Protein AF-A0A645B2N4-F1 (afdb_monomer_lite)

Sequence (233 aa):
MLWWPLALFFGAKGAKPFSVIGFLLLSASAAVVNYSATPGELWFYYVVFAASFWPLSVFLGGPHTNKAYSVLGALYIFAFCAADNLLHVPGTLWVLFTVYPLLLWPVCVFLGEKVCKASVATVLAGAGILYYALLNVFLFPGFPWALCTAYALLWWPLGVAFAGRGQSLLFAVCGAVLSSSFFIWLNLAASPHVIWAVYPIFALVWWPLAIYYFVYKPRKRKADLENLENLEN

Foldseek 3Di:
DPLVVLCVVQDPPNQLVSLVVQLVVQLVVLQVCCCVPPVPDRVSVVSSLVSVVRNLCVVQVDPVRVLVSLLVVLVSVLVVLQVVCCVPPVVAPCSLVCNLVSVVRSVCVVCPCVCLDLVNLVVSLVVQLVSLQVVCVPRPVPARCSLVSSLVSVLSSLCSVCPPVLPQLVSLVVNLVSVLVSLVVCCVRPPVPDPPSCVVSVVSVVRSVCCVPPPVVVVVVVVVVVVVVVVVD

Organism: NCBI:txid1076179

pLDDT: mean 90.51, std 9.96, range [41.03, 97.69]

Secondary structure (DSSP, 8-state):
--HHHHHHHHTGGGHHHHHHHHHHHHHHHHHHHHHHH-TTS-THHHHHHHHHHHHHHHHH-STTTHHHHHHHHHHHHHHHHHHHHHHH-TTS-TTHHHHHHHHHHHHHHHHGGGGGSHHHHHHHHHHHHHHHHHHHHHH-TTS-THHHHHHHHHHHHHHHHHTTSS-HHHHHHHHHHHHHHHHHHHHHHH-TTS--THHHHHHHHHHHHHHIIIIIHHHHHHHHHHHHHHHH-

Radius of gyration: 24.6 Å; chains: 1; bounding box: 48×64×55 Å

Structure (mmCIF, N/CA/C/O backbone):
data_AF-A0A645B2N4-F1
#
_entry.id   AF-A0A645B2N4-F1
#
loop_
_atom_site.group_PDB
_atom_site.id
_atom_site.type_symbol
_atom_site.label_atom_id
_atom_site.label_alt_id
_atom_site.label_comp_id
_atom_site.label_asym_id
_atom_site.label_entity_id
_atom_site.label_seq_id
_atom_site.pdbx_PDB_ins_code
_atom_site.Cartn_x
_atom_site.Cartn_y
_atom_site.Cartn_z
_atom_site.occupancy
_atom_site.B_iso_or_equiv
_atom_site.auth_seq_id
_atom_site.auth_comp_id
_atom_site.auth_asym_id
_atom_site.auth_atom_id
_atom_site.pdbx_PDB_model_num
ATOM 1 N N . MET A 1 1 ? 16.281 15.067 19.141 1.00 44.59 1 MET A N 1
ATOM 2 C CA . MET A 1 1 ? 15.667 14.683 20.437 1.00 44.59 1 MET A CA 1
ATOM 3 C C . MET A 1 1 ? 14.973 15.858 21.166 1.00 44.59 1 MET A C 1
ATOM 5 O O . MET A 1 1 ? 14.894 15.856 22.382 1.00 44.59 1 MET A O 1
ATOM 9 N N . LEU A 1 2 ? 14.391 16.837 20.452 1.00 50.34 2 LEU A N 1
ATOM 10 C CA . LEU A 1 2 ? 13.700 18.019 21.024 1.00 50.34 2 LEU A CA 1
ATOM 11 C C . LEU A 1 2 ? 12.163 17.889 21.131 1.00 50.34 2 LEU A C 1
ATOM 13 O O . LEU A 1 2 ? 11.475 18.830 21.508 1.00 50.34 2 LEU A O 1
ATOM 17 N N . TRP A 1 3 ? 11.613 16.727 20.788 1.00 48.53 3 TRP A N 1
ATOM 18 C CA . TRP A 1 3 ? 10.176 16.539 20.556 1.00 48.53 3 TRP A CA 1
ATOM 19 C C . TRP A 1 3 ? 9.423 16.168 21.839 1.00 48.53 3 TRP A C 1
ATOM 21 O O . TRP A 1 3 ? 8.263 16.525 22.015 1.00 48.53 3 TRP A O 1
ATOM 31 N N . TRP A 1 4 ? 10.117 15.495 22.759 1.00 41.03 4 TRP A N 1
ATOM 32 C CA . TRP A 1 4 ? 9.597 15.048 24.050 1.00 41.03 4 TRP A CA 1
ATOM 33 C C . TRP A 1 4 ? 9.327 16.195 25.048 1.00 41.03 4 TRP A C 1
ATOM 35 O O . TRP A 1 4 ? 8.264 16.188 25.667 1.00 41.03 4 TRP A O 1
ATOM 45 N N . PRO A 1 5 ? 10.193 17.225 25.184 1.00 57.22 5 PRO A N 1
ATOM 46 C CA . PRO A 1 5 ? 9.924 18.349 26.084 1.00 57.22 5 PRO A CA 1
ATOM 47 C C . PRO A 1 5 ? 8.712 19.179 25.649 1.00 57.22 5 PRO A C 1
ATOM 49 O O . PRO A 1 5 ? 7.909 19.587 26.479 1.00 57.22 5 PRO A O 1
ATOM 52 N N . LEU A 1 6 ? 8.532 19.396 24.344 1.00 52.38 6 LEU A N 1
ATOM 53 C CA . LEU A 1 6 ? 7.424 20.202 23.824 1.00 52.38 6 LEU A CA 1
ATOM 54 C C . LEU A 1 6 ? 6.055 19.531 24.033 1.00 52.38 6 LEU A C 1
ATOM 56 O O . LEU A 1 6 ? 5.081 20.218 24.336 1.00 52.38 6 LEU A O 1
ATOM 60 N N . ALA A 1 7 ? 5.977 18.199 23.953 1.00 56.44 7 ALA A N 1
ATOM 61 C CA . ALA A 1 7 ? 4.747 17.461 24.250 1.00 56.44 7 ALA A CA 1
ATOM 62 C C . ALA A 1 7 ? 4.299 17.623 25.719 1.00 56.44 7 ALA A C 1
ATOM 64 O O . ALA A 1 7 ? 3.099 17.660 25.995 1.00 56.44 7 ALA A O 1
ATOM 65 N N . LEU A 1 8 ? 5.252 17.785 26.647 1.00 54.03 8 LEU A N 1
ATOM 66 C CA . LEU A 1 8 ? 4.983 18.031 28.069 1.00 54.03 8 LEU A CA 1
ATOM 67 C C . LEU A 1 8 ? 4.447 19.448 28.338 1.00 54.03 8 LEU A C 1
ATOM 69 O O . LEU A 1 8 ? 3.617 19.613 29.227 1.00 54.03 8 LEU A O 1
ATOM 73 N N . PHE A 1 9 ? 4.864 20.457 27.563 1.00 56.66 9 PHE A N 1
ATOM 74 C CA . PHE A 1 9 ? 4.415 21.847 27.751 1.00 56.66 9 PHE A CA 1
ATOM 75 C C . PHE A 1 9 ? 3.010 22.130 27.206 1.00 56.66 9 PHE A C 1
ATOM 77 O O . PHE A 1 9 ? 2.296 22.962 27.760 1.00 56.66 9 PHE A O 1
ATOM 84 N N . PHE A 1 10 ? 2.597 21.466 26.123 1.00 57.59 10 PHE A N 1
ATOM 85 C CA . PHE A 1 10 ? 1.348 21.813 25.433 1.00 57.59 10 PHE A CA 1
ATOM 86 C C . PHE A 1 10 ? 0.115 21.020 25.903 1.00 57.59 10 PHE A C 1
ATOM 88 O O . PHE A 1 10 ? -1.013 21.487 25.713 1.00 57.59 10 PHE A O 1
ATOM 95 N N . GLY A 1 11 ? 0.292 19.856 26.541 1.00 56.31 11 GLY A N 1
ATOM 96 C CA . GLY A 1 11 ? -0.817 18.985 26.953 1.00 56.31 11 GLY A CA 1
ATOM 97 C C . GLY A 1 11 ? -1.795 18.653 25.807 1.00 56.31 11 GLY A C 1
ATOM 98 O O . GLY A 1 11 ? -1.547 18.939 24.636 1.00 56.31 11 GLY A O 1
ATOM 99 N N . ALA A 1 12 ? -2.962 18.080 26.120 1.00 59.12 12 ALA A N 1
ATOM 100 C CA . ALA A 1 12 ? -3.966 17.737 25.099 1.00 59.12 12 ALA A CA 1
ATOM 101 C C . ALA A 1 12 ? -4.587 18.967 24.392 1.00 59.12 12 ALA A C 1
ATOM 103 O O . ALA A 1 12 ? -5.084 18.858 23.273 1.00 59.12 12 ALA A O 1
ATOM 104 N N . LYS A 1 13 ? -4.559 20.150 25.027 1.00 65.12 13 LYS A N 1
ATOM 105 C CA . LYS A 1 13 ? -5.188 21.383 24.510 1.00 65.12 13 LYS A CA 1
ATOM 106 C C . LYS A 1 13 ? -4.291 22.175 23.548 1.00 65.12 13 LYS A C 1
ATOM 108 O O . LYS A 1 13 ? -4.807 22.941 22.740 1.00 65.12 13 LYS A O 1
ATOM 113 N N . GLY A 1 14 ? -2.973 21.974 23.589 1.00 78.81 14 GLY A N 1
ATOM 114 C CA . GLY A 1 14 ? -1.995 22.669 22.746 1.00 78.81 14 GLY A CA 1
ATOM 115 C C . GLY A 1 14 ? -1.559 21.909 21.489 1.00 78.81 14 GLY A C 1
ATOM 116 O O . GLY A 1 14 ? -0.589 22.305 20.849 1.00 78.81 14 GLY A O 1
ATOM 117 N N . ALA A 1 15 ? -2.259 20.839 21.099 1.00 81.00 15 ALA A N 1
ATOM 118 C CA . ALA A 1 15 ? -1.866 19.996 19.965 1.00 81.00 15 ALA A CA 1
ATOM 119 C C . ALA A 1 15 ? -1.748 20.766 18.632 1.00 81.00 15 ALA A C 1
ATOM 121 O O . ALA A 1 15 ? -0.817 20.535 17.862 1.00 81.00 15 ALA A O 1
ATOM 122 N N . LYS A 1 16 ? -2.653 21.722 18.372 1.00 87.69 16 LYS A N 1
ATOM 123 C CA . LYS A 1 16 ? -2.646 22.549 17.151 1.00 87.69 16 LYS A CA 1
ATOM 124 C C . LYS A 1 16 ? -1.384 23.418 17.035 1.00 87.69 16 LYS A C 1
ATOM 126 O O . LYS A 1 16 ? -0.638 23.207 16.078 1.00 87.69 16 LYS A O 1
ATOM 131 N N . PRO A 1 17 ? -1.087 24.342 17.976 1.00 89.44 17 PRO A N 1
ATOM 132 C CA . PRO A 1 17 ? 0.133 25.145 17.895 1.00 89.44 17 PRO A CA 1
ATOM 133 C C . PRO A 1 17 ? 1.396 24.280 17.943 1.00 89.44 17 PRO A C 1
ATOM 135 O O . PRO A 1 17 ? 2.339 24.558 17.207 1.00 89.44 17 PRO A O 1
ATOM 138 N N . PHE A 1 18 ? 1.394 23.188 18.715 1.00 89.62 18 PHE A N 1
ATOM 139 C CA . PHE A 1 18 ? 2.513 22.250 18.744 1.00 89.62 18 PHE A CA 1
ATOM 140 C C . PHE A 1 18 ? 2.795 21.629 17.369 1.00 89.62 18 PHE A C 1
ATOM 142 O O . PHE A 1 18 ? 3.945 21.617 16.938 1.00 89.62 18 PHE A O 1
ATOM 149 N N . SER A 1 19 ? 1.762 21.179 16.650 1.00 91.88 19 SER A N 1
ATOM 150 C CA . SER A 1 19 ? 1.936 20.582 15.318 1.00 91.88 19 SER A CA 1
ATOM 151 C C . SER A 1 19 ? 2.499 21.570 14.292 1.00 91.88 19 SER A C 1
ATOM 153 O O . SER A 1 19 ? 3.349 21.199 13.486 1.00 91.88 19 SER A O 1
ATOM 155 N N . VAL A 1 20 ? 2.089 22.843 14.357 1.00 93.56 20 VAL A N 1
ATOM 156 C CA . VAL A 1 20 ? 2.596 23.903 13.473 1.00 93.56 20 VAL A CA 1
ATOM 157 C C . VAL A 1 20 ? 4.051 24.232 13.801 1.00 93.56 20 VAL A C 1
ATOM 159 O O . VAL A 1 20 ? 4.883 24.258 12.900 1.00 93.56 20 VAL A O 1
ATOM 162 N N . ILE A 1 21 ? 4.385 24.430 15.080 1.00 93.12 21 ILE A N 1
ATOM 163 C CA . ILE A 1 21 ? 5.764 24.708 15.509 1.00 93.12 21 ILE A CA 1
ATOM 164 C C . ILE A 1 21 ? 6.678 23.533 15.148 1.00 93.12 21 ILE A C 1
ATOM 166 O O . ILE A 1 21 ? 7.754 23.741 14.594 1.00 93.12 21 ILE A O 1
ATOM 170 N N . GLY A 1 22 ? 6.239 22.299 15.406 1.00 91.25 22 GLY A N 1
ATOM 171 C CA . GLY A 1 22 ? 6.979 21.089 15.058 1.00 91.25 22 GLY A CA 1
ATOM 172 C C . GLY A 1 22 ? 7.234 20.974 13.555 1.00 91.25 22 GLY A C 1
ATOM 173 O O . GLY A 1 22 ? 8.369 20.736 13.149 1.00 91.25 22 GLY A O 1
ATOM 174 N N . PHE A 1 23 ? 6.213 21.221 12.731 1.00 94.81 23 PHE A N 1
ATOM 175 C CA . PHE A 1 23 ? 6.343 21.282 11.274 1.00 94.81 23 PHE A CA 1
ATOM 176 C C . PHE A 1 23 ? 7.355 22.343 10.813 1.00 94.81 23 PHE A C 1
ATOM 178 O O . PHE A 1 23 ? 8.217 22.045 9.985 1.00 94.81 23 PHE A O 1
ATOM 185 N N . LEU A 1 24 ? 7.287 23.563 11.356 1.00 95.50 24 LEU A N 1
ATOM 186 C CA . LEU A 1 24 ? 8.202 24.649 10.989 1.00 95.50 24 LEU A CA 1
ATOM 187 C C . LEU A 1 24 ? 9.647 24.333 11.388 1.00 95.50 24 LEU A C 1
ATOM 189 O O . LEU A 1 24 ? 10.556 24.503 10.578 1.00 95.50 24 LEU A O 1
ATOM 193 N N . LEU A 1 25 ? 9.859 23.823 12.605 1.00 94.62 25 LEU A N 1
ATOM 194 C CA . LEU A 1 25 ? 11.182 23.430 13.092 1.00 94.62 25 LEU A CA 1
ATOM 195 C C . LEU A 1 25 ? 11.784 22.304 12.247 1.00 94.62 25 LEU A C 1
ATOM 197 O O . LEU A 1 25 ? 12.957 22.373 11.881 1.00 94.62 25 LEU A O 1
ATOM 201 N N . LEU A 1 26 ? 10.988 21.286 11.910 1.00 94.12 26 LEU A N 1
ATOM 202 C CA . LEU A 1 26 ? 11.394 20.201 11.014 1.00 94.12 26 LEU A CA 1
ATOM 203 C C . LEU A 1 26 ? 11.802 20.711 9.640 1.00 94.12 26 LEU A C 1
ATOM 205 O O . LEU A 1 26 ? 12.864 20.348 9.141 1.00 94.12 26 LEU A O 1
ATOM 209 N N . SER A 1 27 ? 10.963 21.562 9.055 1.00 95.31 27 SER A N 1
ATOM 210 C CA . SER A 1 27 ? 11.174 22.120 7.722 1.00 95.31 27 SER A CA 1
ATOM 211 C C . SER A 1 27 ? 12.449 22.961 7.676 1.00 95.31 27 SER A C 1
ATOM 213 O O . SER A 1 27 ? 13.284 22.765 6.796 1.00 95.31 27 SER A O 1
ATOM 215 N N . ALA A 1 28 ? 12.649 23.836 8.668 1.00 95.50 28 ALA A N 1
ATOM 216 C CA . ALA A 1 28 ? 13.854 24.650 8.790 1.00 95.50 28 ALA A CA 1
ATOM 217 C C . ALA A 1 28 ? 15.109 23.790 9.004 1.00 95.50 28 ALA A C 1
ATOM 219 O O . ALA A 1 28 ? 16.120 23.995 8.337 1.00 95.50 28 ALA A O 1
ATOM 220 N N . SER A 1 29 ? 15.037 22.789 9.887 1.00 94.75 29 SER A N 1
ATOM 221 C CA . SER A 1 29 ? 16.163 21.880 10.138 1.00 94.75 29 SER A CA 1
ATOM 222 C C . SER A 1 29 ? 16.543 21.108 8.875 1.00 94.75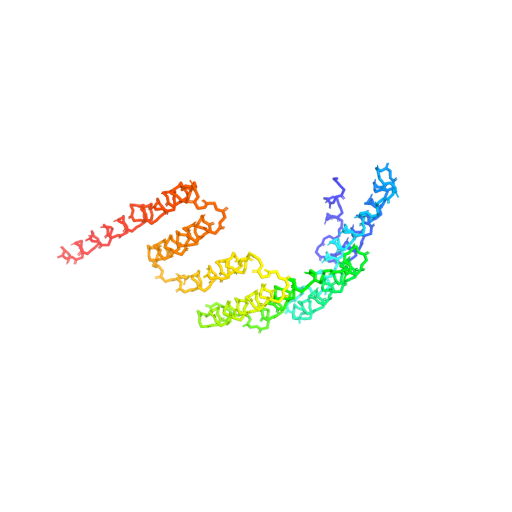 29 SER A C 1
ATOM 224 O O . SER A 1 29 ? 17.720 21.024 8.538 1.00 94.75 29 SER A O 1
ATOM 226 N N . ALA A 1 30 ? 15.555 20.580 8.147 1.00 95.19 30 ALA A N 1
ATOM 227 C CA . ALA A 1 30 ? 15.779 19.862 6.897 1.00 95.19 30 ALA A CA 1
ATOM 228 C C . ALA A 1 30 ? 16.407 20.763 5.825 1.00 95.19 30 ALA A C 1
ATOM 230 O O . ALA A 1 30 ? 17.335 20.330 5.148 1.00 95.19 30 ALA A O 1
ATOM 231 N N . ALA A 1 31 ? 15.958 22.017 5.711 1.00 95.25 31 ALA A N 1
ATOM 232 C CA . ALA A 1 31 ? 16.537 22.988 4.786 1.00 95.25 31 ALA A CA 1
ATOM 233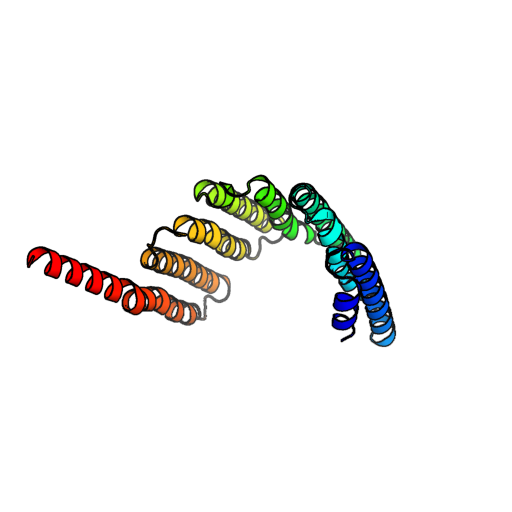 C C . ALA A 1 31 ? 18.009 23.296 5.115 1.00 95.25 31 ALA A C 1
ATOM 235 O O . ALA A 1 31 ? 18.848 23.299 4.217 1.00 95.25 31 ALA A O 1
ATOM 236 N N . VAL A 1 32 ? 18.347 23.481 6.399 1.00 96.75 32 VAL A N 1
ATOM 237 C CA . VAL A 1 32 ? 19.739 23.687 6.838 1.00 96.75 32 VAL A CA 1
ATOM 238 C C . VAL A 1 32 ? 20.604 22.474 6.496 1.00 96.75 32 VAL A C 1
ATOM 240 O O . VAL A 1 32 ? 21.664 22.635 5.897 1.00 96.75 32 VAL A O 1
ATOM 243 N N . VAL A 1 33 ? 20.146 21.257 6.817 1.00 96.06 33 VAL A N 1
ATOM 244 C CA . VAL A 1 33 ? 20.898 20.028 6.508 1.00 96.06 33 VAL A CA 1
ATOM 245 C C . VAL A 1 33 ? 21.079 19.853 5.004 1.00 96.06 33 VAL A C 1
ATOM 247 O O . VAL A 1 33 ? 22.176 19.522 4.564 1.00 96.06 33 VAL A O 1
ATOM 250 N N . ASN A 1 34 ? 20.036 20.093 4.210 1.00 96.19 34 ASN A N 1
ATOM 251 C CA . ASN A 1 34 ? 20.107 19.993 2.759 1.00 96.19 34 ASN A CA 1
ATOM 252 C C . ASN A 1 34 ? 21.133 20.970 2.172 1.00 96.19 34 ASN A C 1
ATOM 254 O O . ASN A 1 34 ? 21.999 20.546 1.409 1.00 96.19 34 ASN A O 1
ATOM 258 N N . TYR A 1 35 ? 21.102 22.232 2.608 1.00 95.12 35 TYR A N 1
ATOM 259 C CA . TYR A 1 35 ? 22.071 23.239 2.187 1.00 95.12 35 TYR A CA 1
ATOM 260 C C . TYR A 1 35 ? 23.511 22.876 2.585 1.00 95.12 35 TYR A C 1
ATOM 262 O O . TYR A 1 35 ? 24.436 23.084 1.804 1.00 95.12 35 TYR A O 1
ATOM 270 N N . SER A 1 36 ? 23.717 22.309 3.779 1.00 95.69 36 SER A N 1
ATOM 271 C CA . SER A 1 36 ? 25.051 21.904 4.244 1.00 95.69 36 SER A CA 1
ATOM 272 C C . SER A 1 36 ? 25.582 20.637 3.572 1.00 95.69 36 SER A C 1
ATOM 274 O O . SER A 1 36 ? 26.783 20.536 3.342 1.00 95.69 36 SER A O 1
ATOM 276 N N . ALA A 1 37 ? 24.722 19.657 3.295 1.00 94.88 37 ALA A N 1
ATOM 277 C CA . ALA A 1 37 ? 25.143 18.358 2.779 1.00 94.88 37 ALA A CA 1
ATOM 278 C C . ALA A 1 37 ? 25.252 18.345 1.249 1.00 94.88 37 ALA A C 1
ATOM 280 O O . ALA A 1 37 ? 26.239 17.859 0.702 1.00 94.88 37 ALA A O 1
ATOM 281 N N . THR A 1 38 ? 24.234 18.855 0.554 1.00 94.12 38 THR A N 1
ATOM 282 C CA . THR A 1 38 ? 24.096 18.740 -0.905 1.00 94.12 38 THR A CA 1
ATOM 283 C C . THR A 1 38 ? 23.361 19.964 -1.467 1.00 94.12 38 THR A C 1
ATOM 285 O O . THR A 1 38 ? 22.194 19.853 -1.847 1.00 94.12 38 THR A O 1
ATOM 288 N N . PRO A 1 39 ? 24.017 21.136 -1.551 1.00 88.62 39 PRO A N 1
ATOM 289 C CA . PRO A 1 39 ? 23.366 22.380 -1.973 1.00 88.62 39 PRO A CA 1
ATOM 290 C C . PRO A 1 39 ? 22.869 22.367 -3.428 1.00 88.62 39 PRO A C 1
ATOM 292 O O . PRO A 1 39 ? 22.036 23.191 -3.790 1.00 88.62 39 PRO A O 1
ATOM 295 N N . GLY A 1 40 ? 23.369 21.448 -4.262 1.00 88.19 40 GLY A N 1
ATOM 296 C CA . GLY A 1 40 ? 22.958 21.313 -5.663 1.00 88.19 40 GLY A CA 1
ATOM 297 C C . GLY A 1 40 ? 21.626 20.587 -5.881 1.00 88.19 40 GLY A C 1
ATOM 298 O O . GLY A 1 40 ? 21.073 20.682 -6.968 1.00 88.19 40 GLY A O 1
ATOM 299 N N . GLU A 1 41 ? 21.102 19.891 -4.869 1.00 89.06 41 GLU A N 1
ATOM 300 C CA . GLU A 1 41 ? 19.898 19.058 -4.979 1.00 89.06 41 GLU A CA 1
ATOM 301 C C . GLU A 1 41 ? 18.933 19.407 -3.849 1.00 89.06 41 GLU A C 1
ATOM 303 O O . GLU A 1 41 ? 19.223 19.151 -2.681 1.00 89.06 41 GLU A O 1
ATOM 308 N N . LEU A 1 42 ? 17.769 19.976 -4.164 1.00 91.06 42 LEU A N 1
ATOM 309 C CA . LEU A 1 42 ? 16.852 20.542 -3.165 1.00 91.06 42 LEU A CA 1
ATOM 310 C C . LEU A 1 42 ? 15.980 19.496 -2.445 1.00 91.06 42 LEU A C 1
ATOM 312 O O . LEU A 1 42 ? 14.803 19.736 -2.225 1.00 91.06 42 LEU A O 1
ATOM 316 N N . TRP A 1 43 ? 16.498 18.344 -2.018 1.00 92.19 43 TRP A N 1
ATOM 317 C CA . TRP A 1 43 ? 15.671 17.251 -1.466 1.00 92.19 43 TRP A CA 1
ATOM 318 C C . TRP A 1 43 ? 14.857 17.596 -0.198 1.00 92.19 43 TRP A C 1
ATOM 320 O O . TRP A 1 43 ? 13.980 16.824 0.200 1.00 92.19 43 TRP A O 1
ATOM 330 N N . PHE A 1 44 ? 15.086 18.741 0.457 1.00 94.12 44 PHE A N 1
ATOM 331 C CA . PHE A 1 44 ? 14.344 19.115 1.667 1.00 94.12 44 PHE A CA 1
ATOM 332 C C . PHE A 1 44 ? 12.826 19.253 1.437 1.00 94.12 44 PHE A C 1
ATOM 334 O O . PHE A 1 44 ? 12.063 19.027 2.379 1.00 94.12 44 PHE A O 1
ATOM 341 N N . TYR A 1 45 ? 12.359 19.567 0.217 1.00 93.38 45 TYR A N 1
ATOM 342 C CA . TYR A 1 45 ? 10.920 19.710 -0.054 1.00 93.38 45 TYR A CA 1
ATOM 343 C C . TYR A 1 45 ? 10.142 18.404 0.158 1.00 93.38 45 TYR A C 1
ATOM 345 O O . TYR A 1 45 ? 8.985 18.462 0.570 1.00 93.38 45 TYR A O 1
ATOM 353 N N . TYR A 1 46 ? 10.765 17.231 -0.015 1.00 93.69 46 TYR A N 1
ATOM 354 C CA . TYR A 1 46 ? 10.148 15.944 0.331 1.00 93.69 46 TYR A CA 1
ATOM 355 C C . TYR A 1 46 ? 9.870 15.836 1.834 1.00 93.69 46 TYR A C 1
ATOM 357 O O . TYR A 1 46 ? 8.818 15.347 2.251 1.00 93.69 46 TYR A O 1
ATOM 365 N N . VAL A 1 47 ? 10.796 16.335 2.659 1.00 94.62 47 VAL A N 1
ATOM 366 C CA . VAL A 1 47 ? 10.649 16.350 4.119 1.00 94.62 47 VAL A CA 1
ATOM 367 C C . VAL A 1 47 ? 9.574 17.345 4.537 1.00 94.62 47 VAL A C 1
ATOM 369 O O . VAL A 1 47 ? 8.751 17.018 5.386 1.00 94.62 47 VAL A O 1
ATOM 372 N N . VAL A 1 48 ? 9.532 18.528 3.917 1.00 95.56 48 VAL A N 1
ATOM 373 C CA . VAL A 1 48 ? 8.475 19.525 4.157 1.00 95.56 48 VAL A CA 1
ATOM 374 C C . VAL A 1 48 ? 7.108 18.957 3.775 1.00 95.56 48 VAL A C 1
ATOM 376 O O . VAL A 1 48 ? 6.167 19.033 4.565 1.00 95.56 48 VAL A O 1
ATOM 379 N N . PHE A 1 49 ? 6.998 18.324 2.606 1.00 95.00 49 PHE A N 1
ATOM 380 C CA . PHE A 1 49 ? 5.777 17.658 2.163 1.00 95.00 49 PHE A CA 1
ATOM 381 C C . PHE A 1 49 ? 5.312 16.608 3.181 1.00 95.00 49 PHE A C 1
ATOM 383 O O . PHE A 1 49 ? 4.183 16.690 3.667 1.00 95.00 49 PHE A O 1
ATOM 390 N N . ALA A 1 50 ? 6.184 15.686 3.594 1.00 92.88 50 ALA A N 1
ATOM 391 C CA . ALA A 1 50 ? 5.842 14.671 4.589 1.00 92.88 50 ALA A CA 1
ATOM 392 C C . ALA A 1 50 ? 5.473 15.287 5.952 1.00 92.88 50 ALA A C 1
ATOM 394 O O . ALA A 1 50 ? 4.464 14.920 6.554 1.00 92.88 50 ALA A O 1
ATOM 395 N N . ALA A 1 51 ? 6.244 16.270 6.425 1.00 93.38 51 ALA A N 1
ATOM 396 C CA . ALA A 1 51 ? 6.004 16.935 7.701 1.00 93.38 51 ALA A CA 1
ATOM 397 C C . ALA A 1 51 ? 4.680 17.715 7.712 1.00 93.38 51 ALA A C 1
ATOM 399 O O . ALA A 1 51 ? 4.052 17.823 8.765 1.00 93.38 51 ALA A O 1
ATOM 400 N N . SER A 1 52 ? 4.218 18.216 6.561 1.00 94.00 52 SER A N 1
ATOM 401 C CA . SER A 1 52 ? 2.956 18.959 6.447 1.00 94.00 52 SER A CA 1
ATOM 402 C C . SER A 1 52 ? 1.708 18.109 6.740 1.00 94.00 52 SER A C 1
ATOM 404 O O . SER A 1 52 ? 0.685 18.650 7.166 1.00 94.00 52 SER A O 1
ATOM 406 N N . PHE A 1 53 ? 1.793 16.774 6.634 1.00 90.50 53 PHE A N 1
ATOM 407 C CA . PHE A 1 53 ? 0.704 15.874 7.042 1.00 90.50 53 PHE A CA 1
ATOM 408 C C . PHE A 1 53 ? 0.425 15.923 8.539 1.00 90.50 53 PHE A C 1
ATOM 410 O O . PHE A 1 53 ? -0.697 15.654 8.972 1.00 90.50 53 PHE A O 1
ATOM 417 N N . TRP A 1 54 ? 1.420 16.288 9.346 1.00 89.38 54 TRP A N 1
ATOM 418 C CA . TRP A 1 54 ? 1.243 16.363 10.784 1.00 89.38 54 TRP A CA 1
ATOM 419 C C . TRP A 1 54 ? 0.247 17.459 11.193 1.00 89.38 54 TRP A C 1
ATOM 421 O O . TRP A 1 54 ? -0.787 17.101 11.760 1.00 89.38 54 TRP A O 1
ATOM 431 N N . PRO A 1 55 ? 0.442 18.755 10.875 1.00 91.62 55 PRO A N 1
ATOM 432 C CA . PRO A 1 55 ? -0.580 19.756 11.155 1.00 91.62 55 PRO A CA 1
ATOM 433 C C . PRO A 1 55 ? -1.891 19.427 10.432 1.00 91.62 55 PRO A C 1
ATOM 435 O O . PRO A 1 55 ? -2.948 19.495 11.058 1.00 91.62 55 PRO A O 1
ATOM 438 N N . LEU A 1 56 ? -1.850 18.979 9.170 1.00 88.81 56 LEU A N 1
ATOM 439 C CA . LEU A 1 56 ? -3.058 18.621 8.416 1.00 88.81 56 LEU A CA 1
ATOM 440 C C . LEU A 1 56 ? -3.924 17.586 9.161 1.00 88.81 56 LEU A C 1
ATOM 442 O O . LEU A 1 56 ? -5.133 17.780 9.302 1.00 88.81 56 LEU A O 1
ATOM 446 N N . SER A 1 57 ? -3.310 16.530 9.701 1.00 87.50 57 SER A N 1
ATOM 447 C CA . SER A 1 57 ? -4.003 15.508 10.494 1.00 87.50 57 SER A CA 1
ATOM 448 C C . SER A 1 57 ? -4.513 16.035 11.838 1.00 87.50 57 SER A C 1
ATOM 450 O O . SER A 1 57 ? -5.606 15.667 12.256 1.00 87.50 57 SER A O 1
ATOM 452 N N . VAL A 1 58 ? -3.798 16.947 12.501 1.00 88.12 58 VAL A N 1
ATOM 453 C CA . VAL A 1 58 ? -4.252 17.545 13.769 1.00 88.12 58 VAL A CA 1
ATOM 454 C C . VAL A 1 58 ? -5.445 18.486 13.563 1.00 88.12 58 VAL A C 1
ATOM 456 O O . VAL A 1 58 ? -6.339 18.548 14.409 1.00 88.12 58 VAL A O 1
ATOM 459 N N . PHE A 1 59 ? -5.498 19.211 12.442 1.00 87.06 59 PHE A N 1
ATOM 460 C CA . PHE A 1 59 ? -6.617 20.102 12.128 1.00 87.06 59 PHE A CA 1
ATOM 461 C C . PHE A 1 59 ? -7.840 19.357 11.573 1.00 87.06 59 PHE A C 1
ATOM 463 O O . PHE A 1 59 ? -8.969 19.717 11.914 1.00 87.06 59 PHE A O 1
ATOM 470 N N . LEU A 1 60 ? -7.637 18.337 10.732 1.00 84.94 60 LEU A N 1
ATOM 471 C CA . LEU A 1 60 ? -8.708 17.704 9.951 1.00 84.94 60 LEU A CA 1
ATOM 472 C C . LEU A 1 60 ? -8.944 16.218 10.266 1.00 84.94 60 LEU A C 1
ATOM 474 O O . LEU A 1 60 ? -9.938 15.659 9.818 1.00 84.94 60 LEU A O 1
ATOM 478 N N . GLY A 1 61 ? -8.099 15.568 11.061 1.00 76.06 61 GLY A N 1
ATOM 479 C CA . GLY A 1 61 ? -8.228 14.149 11.426 1.00 76.06 61 GLY A CA 1
ATOM 480 C C . GLY A 1 61 ? -9.286 13.853 12.496 1.00 76.06 61 GLY A C 1
ATOM 481 O O . GLY A 1 61 ? -9.272 12.780 13.093 1.00 76.06 61 GLY A O 1
ATOM 482 N N . GLY A 1 62 ? -10.191 14.795 12.775 1.00 78.75 62 GLY A N 1
ATOM 483 C CA . GLY A 1 62 ? -11.265 14.614 13.749 1.00 78.75 62 GLY A CA 1
ATOM 484 C C . GLY A 1 62 ? -12.399 13.717 13.224 1.00 78.75 62 GLY A C 1
ATOM 485 O O . GLY A 1 62 ? -12.543 13.549 12.011 1.00 78.75 62 GLY A O 1
ATOM 486 N N . PRO A 1 63 ? -13.278 13.191 14.102 1.00 75.06 63 PRO A N 1
ATOM 487 C CA . PRO A 1 63 ? -14.354 12.264 13.719 1.00 75.06 63 PRO A CA 1
ATOM 488 C C . PRO A 1 63 ? -15.290 12.816 12.633 1.00 75.06 63 PRO A C 1
ATOM 490 O O . PRO A 1 63 ? -15.746 12.082 11.760 1.00 75.06 63 PRO A O 1
ATOM 493 N N . HIS A 1 64 ? -15.547 14.126 12.665 1.00 79.38 64 HIS A N 1
ATOM 494 C CA . HIS A 1 64 ? -16.434 14.810 11.721 1.00 79.38 64 HIS A CA 1
ATOM 495 C C . HIS A 1 64 ? -15.713 15.334 10.471 1.00 79.38 64 HIS A C 1
ATOM 497 O O . HIS A 1 64 ? -16.356 15.582 9.453 1.00 79.38 64 HIS A O 1
ATOM 503 N N . THR A 1 65 ? -14.389 15.490 10.525 1.00 88.00 65 THR A N 1
ATOM 504 C CA . THR A 1 65 ? -13.571 16.085 9.456 1.00 88.00 65 THR A CA 1
ATOM 505 C C . THR A 1 65 ? -12.751 15.059 8.671 1.00 88.00 65 THR A C 1
ATOM 507 O O . THR A 1 65 ? -12.247 15.389 7.601 1.00 88.00 65 THR A O 1
ATOM 510 N N . ASN A 1 66 ? -12.713 13.793 9.107 1.00 86.75 66 ASN A N 1
ATOM 511 C CA . ASN A 1 66 ? -11.940 12.717 8.475 1.00 86.75 66 ASN A CA 1
ATOM 512 C C . ASN A 1 66 ? -12.264 12.520 6.976 1.00 86.75 66 ASN A C 1
ATOM 514 O O . ASN A 1 66 ? -11.374 12.311 6.156 1.00 86.75 66 ASN A O 1
ATOM 518 N N . LYS A 1 67 ? -13.534 12.677 6.573 1.00 92.19 67 LYS A N 1
ATOM 519 C CA . LYS A 1 67 ? -13.919 12.624 5.149 1.00 92.19 67 LYS A CA 1
ATOM 520 C C . LYS A 1 67 ? -13.226 13.724 4.340 1.00 92.19 67 LYS A C 1
ATOM 522 O O . LYS A 1 67 ? -12.601 13.432 3.325 1.00 92.19 67 LYS A O 1
ATOM 527 N N . ALA A 1 68 ? -13.281 14.967 4.819 1.00 90.50 68 ALA A N 1
ATOM 528 C CA . ALA A 1 68 ? -12.603 16.092 4.181 1.00 90.50 68 ALA A CA 1
ATOM 529 C C . ALA A 1 68 ? -11.077 15.917 4.200 1.00 90.50 68 ALA A C 1
ATOM 531 O O . ALA A 1 68 ? -10.432 16.171 3.188 1.00 90.50 68 ALA A O 1
ATOM 532 N N . TYR A 1 69 ? -10.511 15.409 5.301 1.00 92.31 69 TYR A N 1
ATOM 533 C CA . TYR A 1 69 ? -9.088 15.079 5.401 1.00 92.31 69 TYR A CA 1
ATOM 534 C C . TYR A 1 69 ? -8.647 14.077 4.333 1.00 92.31 69 TYR A C 1
ATOM 536 O O . TYR A 1 69 ? -7.640 14.307 3.674 1.00 92.31 69 TYR A O 1
ATOM 544 N N . SER A 1 70 ? -9.415 13.007 4.113 1.00 93.81 70 SER A N 1
ATOM 545 C CA . SER A 1 70 ? -9.076 11.998 3.104 1.00 93.81 70 SER A CA 1
ATOM 546 C C . SER A 1 70 ? -9.088 12.555 1.678 1.00 93.81 70 SER A C 1
ATOM 548 O O . SER A 1 70 ? -8.187 12.265 0.897 1.00 93.81 70 SER A O 1
ATOM 550 N N . VAL A 1 71 ? -10.062 13.412 1.346 1.00 95.12 71 VAL A N 1
ATOM 551 C CA . VAL A 1 71 ? -10.166 14.029 0.015 1.00 95.12 71 VAL A CA 1
ATOM 552 C C . VAL A 1 71 ? -9.064 15.064 -0.192 1.00 95.12 71 VAL A C 1
ATOM 554 O O . VAL A 1 71 ? -8.355 15.011 -1.193 1.00 95.12 71 VAL A O 1
ATOM 557 N N . LEU A 1 72 ? -8.884 15.986 0.758 1.00 94.31 72 LEU A N 1
ATOM 558 C CA . LEU A 1 72 ? -7.855 17.024 0.672 1.00 94.31 72 LEU A CA 1
ATOM 559 C C . LEU A 1 72 ? -6.450 16.423 0.702 1.00 94.31 72 LEU A C 1
ATOM 561 O O . LEU A 1 72 ? -5.593 16.848 -0.064 1.00 94.31 72 LEU A O 1
ATOM 565 N N . GLY A 1 73 ? -6.229 15.406 1.534 1.00 93.69 73 GLY A N 1
ATOM 566 C CA . GLY A 1 73 ? -4.982 14.656 1.578 1.00 93.69 73 GLY A CA 1
ATOM 567 C C . GLY A 1 73 ? -4.698 13.963 0.249 1.00 93.69 73 GLY A C 1
ATOM 568 O O . GLY A 1 73 ? -3.611 14.130 -0.289 1.00 93.69 73 GLY A O 1
ATOM 569 N N . ALA A 1 74 ? -5.673 13.251 -0.329 1.00 96.25 74 ALA A N 1
ATOM 570 C CA . ALA A 1 74 ? -5.503 12.603 -1.630 1.00 96.25 74 ALA A CA 1
ATOM 571 C C . ALA A 1 74 ? -5.186 13.611 -2.749 1.00 96.25 74 ALA A C 1
ATOM 573 O O . ALA A 1 74 ? -4.266 13.380 -3.532 1.00 96.25 74 ALA A O 1
ATOM 574 N N . LEU A 1 75 ? -5.891 14.749 -2.792 1.00 96.19 75 LEU A N 1
ATOM 575 C CA . LEU A 1 75 ? -5.629 15.825 -3.755 1.00 96.19 75 LEU A CA 1
ATOM 576 C C . LEU A 1 75 ? -4.245 16.450 -3.558 1.00 96.19 75 LEU A C 1
ATOM 578 O O . LEU A 1 75 ? -3.560 16.728 -4.537 1.00 96.19 75 LEU A O 1
ATOM 582 N N . TYR A 1 76 ? -3.819 16.642 -2.310 1.00 95.50 76 TYR A N 1
ATOM 583 C CA . TYR A 1 76 ? -2.509 17.195 -1.987 1.00 95.50 76 TYR A CA 1
ATOM 584 C C . TYR A 1 76 ? -1.367 16.249 -2.385 1.00 95.50 76 TYR A C 1
ATOM 586 O O . TYR A 1 76 ? -0.410 16.696 -3.014 1.00 95.50 76 TYR A O 1
ATOM 594 N N . ILE A 1 77 ? -1.486 14.941 -2.107 1.00 96.38 77 ILE A N 1
ATOM 595 C CA . ILE A 1 77 ? -0.499 13.947 -2.569 1.00 96.38 77 ILE A CA 1
ATOM 596 C C . ILE A 1 77 ? -0.483 13.893 -4.094 1.00 96.38 77 ILE A C 1
ATOM 598 O O . ILE A 1 77 ? 0.589 13.905 -4.689 1.00 96.38 77 ILE A O 1
ATOM 602 N N . PHE A 1 78 ? -1.656 13.872 -4.734 1.00 96.81 78 PHE A N 1
ATOM 603 C CA . PHE A 1 78 ? -1.742 13.855 -6.190 1.00 96.81 78 PHE A CA 1
ATOM 604 C C . PHE A 1 78 ? -1.067 15.083 -6.808 1.00 96.81 78 PHE A C 1
ATOM 606 O O . PHE A 1 78 ? -0.255 14.929 -7.713 1.00 96.81 78 PHE A O 1
ATOM 613 N N . ALA A 1 79 ? -1.348 16.285 -6.297 1.00 96.38 79 ALA A N 1
ATOM 614 C CA . ALA A 1 79 ? -0.739 17.522 -6.777 1.00 96.38 79 ALA A CA 1
ATOM 615 C C . ALA A 1 79 ? 0.786 17.517 -6.605 1.00 96.38 79 ALA A C 1
ATOM 617 O O . ALA A 1 79 ? 1.502 17.900 -7.528 1.00 96.38 79 ALA A O 1
ATOM 618 N N . PHE A 1 80 ? 1.284 17.039 -5.460 1.00 96.12 80 PHE A N 1
ATOM 619 C CA . PHE A 1 80 ? 2.719 16.911 -5.213 1.00 96.12 80 PHE A CA 1
ATOM 620 C C . PHE A 1 80 ? 3.379 15.915 -6.175 1.00 96.12 80 PHE A C 1
ATOM 622 O O . PHE A 1 80 ? 4.340 16.270 -6.851 1.00 96.12 80 PHE A O 1
ATOM 629 N N . CYS A 1 81 ? 2.835 14.700 -6.303 1.00 96.00 81 CYS A N 1
ATOM 630 C CA . CYS A 1 81 ? 3.358 13.693 -7.228 1.00 96.00 81 CYS A CA 1
ATOM 631 C C . CYS A 1 81 ? 3.268 14.146 -8.691 1.00 96.00 81 CYS A C 1
ATOM 633 O O . CYS A 1 81 ? 4.168 13.860 -9.471 1.00 96.00 81 CYS A O 1
ATOM 635 N N . ALA A 1 82 ? 2.206 14.859 -9.077 1.00 95.75 82 ALA A N 1
ATOM 636 C CA . ALA A 1 82 ? 2.056 15.399 -10.424 1.00 95.75 82 ALA A CA 1
ATOM 637 C C . ALA A 1 82 ? 3.104 16.478 -10.716 1.00 95.75 82 ALA A C 1
ATOM 639 O O . ALA A 1 82 ? 3.731 16.443 -11.772 1.00 95.75 82 ALA A O 1
ATOM 640 N N . ALA A 1 83 ? 3.324 17.407 -9.781 1.00 95.06 83 ALA A N 1
ATOM 641 C CA . ALA A 1 83 ? 4.363 18.421 -9.911 1.00 95.06 83 ALA A CA 1
ATOM 642 C C . ALA A 1 83 ? 5.751 17.774 -10.019 1.00 95.06 83 ALA A C 1
ATOM 644 O O . ALA A 1 83 ? 6.494 18.079 -10.947 1.00 95.06 83 ALA A O 1
ATOM 645 N N . ASP A 1 84 ? 6.063 16.829 -9.131 1.00 94.38 84 ASP A N 1
ATOM 646 C CA . ASP A 1 84 ? 7.337 16.111 -9.141 1.00 94.38 84 ASP A CA 1
ATOM 647 C C . ASP A 1 84 ? 7.568 15.344 -10.452 1.00 94.38 84 ASP A C 1
ATOM 649 O O . ASP A 1 84 ? 8.640 15.422 -11.057 1.00 94.38 84 ASP A O 1
ATOM 653 N N . ASN A 1 85 ? 6.526 14.677 -10.954 1.00 95.00 85 ASN A N 1
ATOM 654 C CA . ASN A 1 85 ? 6.580 13.973 -12.226 1.00 95.00 85 ASN A CA 1
ATOM 655 C C . ASN A 1 85 ? 6.886 14.919 -13.392 1.00 95.00 85 ASN A C 1
ATOM 657 O O . ASN A 1 85 ? 7.744 14.595 -14.215 1.00 95.00 85 ASN A O 1
ATOM 661 N N . LEU A 1 86 ? 6.198 16.059 -13.471 1.00 93.88 86 LEU A N 1
ATOM 662 C CA . LEU A 1 86 ? 6.370 17.021 -14.560 1.00 93.88 86 LEU A CA 1
ATOM 663 C C . LEU A 1 86 ? 7.738 17.712 -14.525 1.00 93.88 86 LEU A C 1
ATOM 665 O O . LEU A 1 86 ? 8.255 18.065 -15.582 1.00 93.88 86 LEU A O 1
ATOM 669 N N . LEU A 1 87 ? 8.320 17.891 -13.337 1.00 92.69 87 LEU A N 1
ATOM 670 C CA . LEU A 1 87 ? 9.618 18.543 -13.170 1.00 92.69 87 LEU A CA 1
ATOM 671 C C . LEU A 1 87 ? 10.794 17.619 -13.508 1.00 92.69 87 LEU A C 1
ATOM 673 O O . LEU A 1 87 ? 11.727 18.061 -14.173 1.00 92.69 87 LEU A O 1
ATOM 677 N N . HIS A 1 88 ? 10.758 16.352 -13.083 1.00 91.50 88 HIS A N 1
ATOM 678 C CA . HIS A 1 88 ? 11.913 15.456 -13.220 1.00 91.50 88 HIS A CA 1
ATOM 679 C C . HIS A 1 88 ? 11.833 14.527 -14.435 1.00 91.50 88 HIS A C 1
ATOM 681 O O . HIS A 1 88 ? 12.844 14.274 -15.087 1.00 91.50 88 HIS A O 1
ATOM 687 N N . VAL A 1 89 ? 10.649 13.991 -14.751 1.00 91.75 89 VAL A N 1
ATOM 688 C CA . VAL A 1 89 ? 10.486 12.978 -15.810 1.00 91.75 89 VAL A CA 1
ATOM 689 C C . VAL A 1 89 ? 9.188 13.222 -16.596 1.00 91.75 89 VAL A C 1
ATOM 691 O O . VAL A 1 89 ? 8.283 12.386 -16.576 1.00 91.75 89 VAL A O 1
ATOM 694 N N . PRO A 1 90 ? 9.059 14.349 -17.327 1.00 89.94 90 PRO A N 1
ATOM 695 C CA . PRO A 1 90 ? 7.823 14.684 -18.041 1.00 89.94 90 PRO A CA 1
ATOM 696 C C . PRO A 1 90 ? 7.478 13.687 -19.158 1.00 89.94 90 PRO A C 1
ATOM 698 O O . PRO A 1 90 ? 6.317 13.551 -19.532 1.00 89.94 90 PRO A O 1
ATOM 701 N N . GLY A 1 91 ? 8.473 12.960 -19.679 1.00 87.38 91 GLY A N 1
ATOM 702 C CA . GLY A 1 91 ? 8.288 11.966 -20.741 1.00 87.38 91 GLY A CA 1
ATOM 703 C C . GLY A 1 91 ? 7.590 10.676 -20.299 1.00 87.38 91 GLY A C 1
ATOM 704 O O . GLY A 1 91 ? 7.249 9.848 -21.138 1.00 87.38 91 GLY A O 1
ATOM 705 N N . THR A 1 92 ? 7.378 10.463 -19.000 1.00 88.06 92 THR A N 1
ATOM 706 C CA . THR A 1 92 ? 6.686 9.277 -18.482 1.00 88.06 92 THR A CA 1
ATOM 707 C C . THR A 1 92 ? 5.753 9.693 -17.361 1.00 88.06 92 THR A C 1
ATOM 709 O O . THR A 1 92 ? 6.205 10.121 -16.305 1.00 88.06 92 THR A O 1
ATOM 712 N N . LEU A 1 93 ? 4.445 9.533 -17.567 1.00 91.56 93 LEU A N 1
ATOM 713 C CA . LEU A 1 93 ? 3.412 9.909 -16.596 1.00 91.56 93 LEU A CA 1
ATOM 714 C C . LEU A 1 93 ? 3.308 8.887 -15.449 1.00 91.56 93 LEU A C 1
ATOM 716 O O . LEU A 1 93 ? 2.282 8.225 -15.273 1.00 91.56 93 LEU A O 1
ATOM 720 N N . TRP A 1 94 ? 4.377 8.737 -14.663 1.00 92.00 94 TRP A N 1
ATOM 721 C CA . TRP A 1 94 ? 4.413 7.821 -13.523 1.00 92.00 94 TRP A CA 1
ATOM 722 C C . TRP A 1 94 ? 3.404 8.202 -12.427 1.00 92.00 94 TRP A C 1
ATOM 724 O O . TRP A 1 94 ? 2.975 7.339 -11.662 1.00 92.00 94 TRP A O 1
ATOM 734 N N . VAL A 1 95 ? 2.940 9.456 -12.379 1.00 95.81 95 VAL A N 1
ATOM 735 C CA . VAL A 1 95 ? 1.882 9.886 -11.453 1.00 95.81 95 VAL A CA 1
ATOM 736 C C . VAL A 1 95 ? 0.605 9.053 -11.606 1.00 95.81 95 VAL A C 1
ATOM 738 O O . VAL A 1 95 ? -0.112 8.834 -10.634 1.00 95.81 95 VAL A O 1
ATOM 741 N N . LEU A 1 96 ? 0.333 8.500 -12.793 1.00 95.06 96 LEU A N 1
ATOM 742 C CA . LEU A 1 96 ? -0.839 7.651 -13.017 1.00 95.06 96 LEU A CA 1
ATOM 743 C C . LEU A 1 96 ? -0.838 6.412 -12.105 1.00 95.06 96 LEU A C 1
ATOM 745 O O . LEU A 1 96 ? -1.887 5.989 -11.631 1.00 95.06 96 LEU A O 1
ATOM 749 N N . PHE A 1 97 ? 0.328 5.876 -11.743 1.00 93.56 97 PHE A N 1
ATOM 750 C CA . PHE A 1 97 ? 0.414 4.707 -10.865 1.00 93.56 97 PHE A CA 1
ATOM 751 C C . PHE A 1 97 ? -0.087 4.974 -9.438 1.00 93.56 97 PHE A C 1
ATOM 753 O O . PHE A 1 97 ? -0.483 4.031 -8.744 1.00 93.56 97 PHE A O 1
ATOM 760 N N . THR A 1 98 ? -0.091 6.237 -9.000 1.00 94.62 98 THR A N 1
ATOM 761 C CA . THR A 1 98 ? -0.519 6.629 -7.650 1.00 94.62 98 THR A CA 1
ATOM 762 C C . THR A 1 98 ? -2.018 6.911 -7.569 1.00 94.62 98 THR A C 1
ATOM 764 O O . THR A 1 98 ? -2.587 6.852 -6.481 1.00 94.62 98 THR A O 1
ATOM 767 N N . VAL A 1 99 ? -2.689 7.144 -8.703 1.00 96.19 99 VAL A N 1
ATOM 768 C CA . VAL A 1 99 ? -4.095 7.575 -8.747 1.00 96.19 99 VAL A CA 1
ATOM 769 C C . VAL A 1 99 ? -5.018 6.580 -8.052 1.00 96.19 99 VAL A C 1
ATOM 771 O O . VAL A 1 99 ? -5.825 6.980 -7.217 1.00 96.19 99 VAL A O 1
ATOM 774 N N . TYR A 1 100 ? -4.902 5.284 -8.349 1.00 95.94 100 TYR A N 1
ATOM 775 C CA . TYR A 1 100 ? -5.809 4.294 -7.767 1.00 95.94 100 TYR A CA 1
ATOM 776 C C . TYR A 1 100 ? -5.684 4.187 -6.231 1.00 95.94 100 TYR A C 1
ATOM 778 O O . TYR A 1 100 ? -6.706 4.339 -5.563 1.00 95.94 100 TYR A O 1
ATOM 786 N N . PRO A 1 101 ? -4.490 4.011 -5.626 1.00 93.62 101 PRO A N 1
ATOM 787 C CA . PRO A 1 101 ? -4.328 4.027 -4.170 1.00 93.62 101 PRO A CA 1
ATOM 788 C C . PRO A 1 101 ? -4.805 5.334 -3.530 1.00 93.62 101 PRO A C 1
ATOM 790 O O . PRO A 1 101 ? -5.428 5.308 -2.467 1.00 93.62 101 PRO A O 1
ATOM 793 N N . LEU A 1 102 ? -4.563 6.470 -4.197 1.00 95.44 102 LEU A N 1
ATOM 794 C CA . LEU A 1 102 ? -5.003 7.780 -3.721 1.00 95.44 102 LEU A CA 1
ATOM 795 C C . LEU A 1 102 ? -6.520 7.934 -3.729 1.00 95.44 102 LEU A C 1
ATOM 797 O O . LEU A 1 102 ? -7.054 8.523 -2.798 1.00 95.44 102 LEU A O 1
ATOM 801 N N . LEU A 1 103 ? -7.218 7.392 -4.729 1.00 95.31 103 LEU A N 1
ATOM 802 C CA . LEU A 1 103 ? -8.683 7.368 -4.774 1.00 95.31 103 LEU A CA 1
ATOM 803 C C . LEU A 1 103 ? -9.276 6.311 -3.839 1.00 95.31 103 LEU A C 1
ATOM 805 O O . LEU A 1 103 ? -10.346 6.517 -3.267 1.00 95.31 103 LEU A O 1
ATOM 809 N N . LEU A 1 104 ? -8.581 5.190 -3.651 1.00 94.56 104 LEU A N 1
ATOM 810 C CA . LEU A 1 104 ? -9.024 4.116 -2.771 1.00 94.56 104 LEU A CA 1
ATOM 811 C C . LEU A 1 104 ? -9.139 4.600 -1.323 1.00 94.56 104 LEU A C 1
ATOM 813 O O . LEU A 1 104 ? -10.079 4.221 -0.629 1.00 94.56 104 LEU A O 1
ATOM 817 N N . TRP A 1 105 ? -8.233 5.470 -0.874 1.00 93.50 105 TRP A N 1
ATOM 818 C CA . TRP A 1 105 ? -8.263 6.014 0.483 1.00 93.50 105 TRP A CA 1
ATOM 819 C C . TRP A 1 105 ? -9.575 6.748 0.841 1.00 93.50 105 TRP A C 1
ATOM 821 O O . TRP A 1 105 ? -10.257 6.286 1.762 1.00 93.50 105 TRP A O 1
ATOM 831 N N . PRO A 1 106 ? -9.996 7.828 0.150 1.00 95.25 106 PRO A N 1
ATOM 832 C CA . PRO A 1 106 ? -11.266 8.484 0.430 1.00 95.25 106 PRO A CA 1
ATOM 833 C C . PRO A 1 106 ? -12.443 7.533 0.212 1.00 95.25 106 PRO A C 1
ATOM 835 O O . PRO A 1 106 ? -13.343 7.506 1.047 1.00 95.25 106 PRO A O 1
ATOM 838 N N . VAL A 1 107 ? -12.427 6.687 -0.828 1.00 95.31 107 VAL A N 1
ATOM 839 C CA . VAL A 1 107 ? -13.481 5.679 -1.050 1.00 95.31 107 VAL A CA 1
ATOM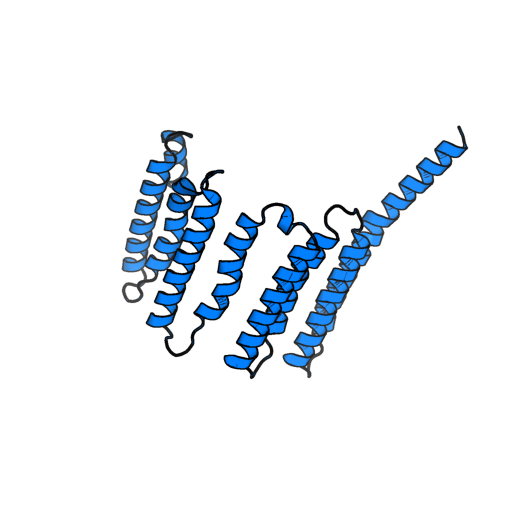 840 C C . VAL A 1 107 ? -13.657 4.780 0.179 1.00 95.31 107 VAL A C 1
ATOM 842 O O . VAL A 1 107 ? -14.783 4.601 0.645 1.00 95.31 107 VAL A O 1
ATOM 845 N N . CYS A 1 108 ? -12.567 4.285 0.768 1.00 92.06 108 CYS A N 1
ATOM 846 C CA . CYS A 1 108 ? -12.609 3.494 1.996 1.00 92.06 108 CYS A CA 1
ATOM 847 C C . CYS A 1 108 ? -13.172 4.290 3.183 1.00 92.06 108 CYS A C 1
ATOM 849 O O . CYS A 1 108 ? -14.010 3.774 3.922 1.00 92.06 108 CYS A O 1
ATOM 851 N N . VAL A 1 109 ? -12.777 5.557 3.347 1.00 91.81 109 VAL A N 1
ATOM 852 C CA . VAL A 1 109 ? -13.294 6.431 4.417 1.00 91.81 109 VAL A CA 1
ATOM 853 C C . VAL A 1 109 ? -14.797 6.698 4.257 1.00 91.81 109 VAL A C 1
ATOM 855 O O . VAL A 1 109 ? -15.533 6.689 5.244 1.00 91.81 109 VAL A O 1
ATOM 858 N N . PHE A 1 110 ? -15.288 6.891 3.030 1.00 93.81 110 PHE A N 1
ATOM 859 C CA . PHE A 1 110 ? -16.716 7.086 2.756 1.00 93.81 110 PHE A CA 1
ATOM 860 C C . PHE A 1 110 ? -17.540 5.809 2.942 1.00 93.81 110 PHE A C 1
ATOM 862 O O . PHE A 1 110 ? -18.679 5.880 3.408 1.00 93.81 110 PHE A O 1
ATOM 869 N N . LEU A 1 111 ? -16.983 4.649 2.589 1.00 92.62 111 LEU A N 1
ATOM 870 C CA . LEU A 1 111 ? -17.641 3.353 2.751 1.00 92.62 111 LEU A CA 1
ATOM 871 C C . LEU A 1 111 ? -17.642 2.867 4.210 1.00 92.62 111 LEU A C 1
ATOM 873 O O . LEU A 1 111 ? -18.548 2.119 4.592 1.00 92.62 111 LEU A O 1
ATOM 877 N N . GLY A 1 112 ? -16.674 3.301 5.023 1.00 90.31 112 GLY A N 1
ATOM 878 C CA . GLY A 1 112 ? -16.573 2.966 6.443 1.00 90.31 112 GLY A CA 1
ATOM 879 C C . GLY A 1 112 ? -16.556 1.454 6.671 1.00 90.31 112 GLY A C 1
ATOM 880 O O . GLY A 1 112 ? -15.812 0.720 6.027 1.00 90.31 112 GLY A O 1
ATOM 881 N N . GLU A 1 113 ? -17.436 0.955 7.539 1.00 87.75 113 GLU A N 1
ATOM 882 C CA . GLU A 1 113 ? -17.527 -0.478 7.861 1.00 87.75 113 GLU A CA 1
ATOM 883 C C . GLU A 1 113 ? -17.921 -1.361 6.666 1.00 87.75 113 GLU A C 1
ATOM 885 O O . GLU A 1 113 ? -17.639 -2.561 6.654 1.00 87.75 113 GLU A O 1
ATOM 890 N N . LYS A 1 114 ? -18.544 -0.794 5.620 1.00 90.88 114 LYS A N 1
ATOM 891 C CA . LYS A 1 114 ? -18.930 -1.559 4.421 1.00 90.88 114 LYS A CA 1
ATOM 892 C C . LYS A 1 114 ? -17.716 -2.115 3.679 1.00 90.88 114 LYS A C 1
ATOM 894 O O . LYS A 1 114 ? -17.865 -3.103 2.970 1.00 90.88 114 LYS A O 1
ATOM 899 N N . VAL A 1 115 ? -16.540 -1.516 3.861 1.00 88.00 115 VAL A N 1
ATOM 900 C CA . VAL A 1 115 ? -15.269 -1.983 3.293 1.00 88.00 115 VAL A CA 1
ATOM 901 C C . VAL A 1 115 ? -14.915 -3.395 3.773 1.00 88.00 115 VAL A C 1
ATOM 903 O O . VAL A 1 115 ? -14.321 -4.172 3.032 1.00 88.00 115 VAL A O 1
ATOM 906 N N . CYS A 1 116 ? -15.357 -3.772 4.975 1.00 86.00 116 CYS A N 1
ATOM 907 C CA . CYS A 1 116 ? -15.162 -5.108 5.536 1.00 86.00 116 CYS A CA 1
ATOM 908 C C . CYS A 1 116 ? -16.152 -6.149 4.983 1.00 86.00 116 CYS A C 1
ATOM 910 O O . CYS A 1 116 ? -16.168 -7.291 5.439 1.00 86.00 116 CYS A O 1
ATOM 912 N N . LYS A 1 117 ? -17.004 -5.792 4.014 1.00 92.44 117 LYS A N 1
ATOM 913 C CA . LYS A 1 117 ? -17.844 -6.764 3.306 1.00 92.44 117 LYS A CA 1
ATOM 914 C C . LYS A 1 117 ? -17.055 -7.355 2.147 1.00 92.44 117 LYS A C 1
ATOM 916 O O . LYS A 1 117 ? -16.561 -6.619 1.297 1.00 92.44 117 LYS A O 1
ATOM 921 N N . ALA A 1 118 ? -17.022 -8.685 2.067 1.00 89.94 118 ALA A N 1
ATOM 922 C CA . ALA A 1 118 ? -16.298 -9.401 1.016 1.00 89.94 118 ALA A CA 1
ATOM 923 C C . ALA A 1 118 ? -16.683 -8.928 -0.398 1.00 89.94 118 ALA A C 1
ATOM 925 O O . ALA A 1 118 ? -15.803 -8.721 -1.222 1.00 89.94 118 ALA A O 1
ATOM 926 N N . SER A 1 119 ? -17.969 -8.656 -0.657 1.00 92.12 119 SER A N 1
ATOM 927 C CA . SER A 1 119 ? -18.423 -8.141 -1.957 1.00 92.12 119 SER A CA 1
ATOM 928 C C . SER A 1 119 ? -17.800 -6.790 -2.316 1.00 92.12 119 SER A C 1
ATOM 930 O O . SER A 1 119 ? -17.351 -6.603 -3.442 1.00 92.12 119 SER A O 1
ATOM 932 N N . VAL A 1 120 ? -17.727 -5.861 -1.360 1.00 94.81 120 VAL A N 1
ATOM 933 C CA . VAL A 1 120 ? -17.133 -4.533 -1.565 1.00 94.81 120 VAL A CA 1
ATOM 934 C C . VAL A 1 120 ? -15.629 -4.656 -1.791 1.00 94.81 120 VAL A C 1
ATOM 936 O O . VAL A 1 120 ? -15.111 -4.066 -2.735 1.00 94.81 120 VAL A O 1
ATOM 939 N N . ALA A 1 121 ? -14.942 -5.468 -0.983 1.00 94.88 121 ALA A N 1
ATOM 940 C CA . ALA A 1 121 ? -13.512 -5.717 -1.142 1.00 94.88 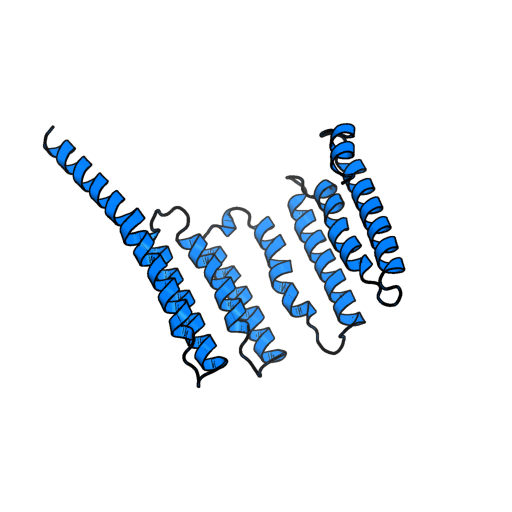121 ALA A CA 1
ATOM 941 C C . ALA A 1 121 ? -13.185 -6.330 -2.516 1.00 94.88 121 ALA A C 1
ATOM 943 O O . ALA A 1 121 ? -12.238 -5.894 -3.165 1.00 94.88 121 ALA A O 1
ATOM 944 N N . THR A 1 122 ? -13.987 -7.288 -3.001 1.00 94.44 122 THR A N 1
ATOM 945 C CA . THR A 1 122 ? -13.799 -7.893 -4.330 1.00 94.44 122 THR A CA 1
ATOM 946 C C . THR A 1 122 ? -14.037 -6.891 -5.457 1.00 94.44 122 THR A C 1
ATOM 948 O O . THR A 1 122 ? -13.258 -6.863 -6.405 1.00 94.44 122 THR A O 1
ATOM 951 N N . VAL A 1 123 ? -15.069 -6.045 -5.359 1.00 96.75 123 VAL A N 1
ATOM 952 C CA . VAL A 1 123 ? -15.346 -5.011 -6.371 1.00 96.75 123 VAL A CA 1
ATOM 953 C C . VAL A 1 123 ? -14.216 -3.987 -6.433 1.00 96.75 123 VAL A C 1
ATOM 955 O O . VAL A 1 123 ? -13.737 -3.681 -7.522 1.00 96.75 123 VAL A O 1
ATOM 958 N N . LEU A 1 124 ? -13.754 -3.486 -5.282 1.00 96.12 124 LEU A N 1
ATOM 959 C CA . LEU A 1 124 ? -12.657 -2.519 -5.238 1.00 96.12 124 LEU A CA 1
ATOM 960 C C . LEU A 1 124 ? -11.355 -3.149 -5.742 1.00 96.12 124 LEU A C 1
ATOM 962 O O . LEU A 1 124 ? -10.737 -2.605 -6.650 1.00 96.12 124 LEU A O 1
ATOM 966 N N . ALA A 1 125 ? -10.979 -4.334 -5.252 1.00 96.75 125 ALA A N 1
ATOM 967 C CA . ALA A 1 125 ? -9.804 -5.046 -5.753 1.00 96.75 125 ALA A CA 1
ATOM 968 C C . ALA A 1 125 ? -9.878 -5.281 -7.273 1.00 96.75 125 ALA A C 1
ATOM 970 O O . ALA A 1 125 ? -8.910 -5.000 -7.974 1.00 96.75 125 ALA A O 1
ATOM 971 N N . GLY A 1 126 ? -11.030 -5.716 -7.794 1.00 97.56 126 GLY A N 1
ATOM 972 C CA . GLY A 1 126 ? -11.258 -5.904 -9.228 1.00 97.56 126 GLY A CA 1
ATOM 973 C C . GLY A 1 126 ? -11.104 -4.615 -10.039 1.00 97.56 126 GLY A C 1
ATOM 974 O O . GLY A 1 126 ? -10.445 -4.625 -11.077 1.00 97.56 126 GLY A O 1
ATOM 975 N N . ALA A 1 127 ? -11.637 -3.493 -9.544 1.00 97.62 127 ALA A N 1
ATOM 976 C CA . ALA A 1 127 ? -11.463 -2.185 -10.173 1.00 97.62 127 ALA A CA 1
ATOM 977 C C . ALA A 1 127 ? -9.984 -1.763 -10.222 1.00 97.62 127 ALA A C 1
ATOM 979 O O . ALA A 1 127 ? -9.518 -1.286 -11.255 1.00 97.62 127 ALA A O 1
ATOM 980 N N . GLY A 1 128 ? -9.227 -1.994 -9.145 1.00 97.19 128 GLY A N 1
ATOM 981 C CA . GLY A 1 128 ? -7.787 -1.729 -9.110 1.00 97.19 128 GLY A CA 1
ATOM 982 C C . GLY A 1 128 ? -6.979 -2.622 -10.048 1.00 97.19 128 GLY A C 1
ATOM 983 O O . GLY A 1 128 ? -6.086 -2.137 -10.739 1.00 97.19 128 GLY A O 1
ATOM 984 N N . ILE A 1 129 ? -7.315 -3.913 -10.123 1.00 97.69 129 ILE A N 1
ATOM 985 C CA . ILE A 1 129 ? -6.685 -4.862 -11.052 1.00 97.69 129 ILE A CA 1
ATOM 986 C C . ILE A 1 129 ? -6.914 -4.415 -12.492 1.00 97.69 129 ILE A C 1
ATOM 988 O O . ILE A 1 129 ? -5.960 -4.329 -13.260 1.00 97.69 129 ILE A O 1
ATOM 992 N N . LEU A 1 130 ? -8.161 -4.090 -12.846 1.00 97.69 130 LEU A N 1
ATOM 993 C CA . LEU A 1 130 ? -8.502 -3.601 -14.179 1.00 97.69 130 LEU A CA 1
ATOM 994 C C . LEU A 1 130 ? -7.748 -2.306 -14.501 1.00 97.69 130 LEU A C 1
ATOM 996 O O . LEU A 1 130 ? -7.163 -2.193 -15.575 1.00 97.69 130 LEU A O 1
ATOM 1000 N N . TYR A 1 131 ? -7.709 -1.360 -13.561 1.00 97.62 131 TYR A N 1
ATOM 1001 C CA . TYR A 1 131 ? -6.977 -0.105 -13.716 1.00 97.62 131 TYR A CA 1
ATOM 1002 C C . TYR A 1 131 ? -5.493 -0.337 -14.028 1.00 97.62 131 TYR A C 1
ATOM 1004 O O . TYR A 1 131 ? -4.980 0.174 -15.023 1.00 97.62 131 TYR A O 1
ATOM 1012 N N . TYR A 1 132 ? -4.805 -1.148 -13.218 1.00 97.06 132 TYR A N 1
ATOM 1013 C CA . TYR A 1 132 ? -3.385 -1.427 -13.425 1.00 97.06 132 TYR A CA 1
ATOM 1014 C C . TYR A 1 132 ? -3.116 -2.288 -14.659 1.00 97.06 132 TYR A C 1
ATOM 1016 O O . TYR A 1 132 ? -2.092 -2.089 -15.307 1.00 97.06 132 TYR A O 1
ATOM 1024 N N . ALA A 1 133 ? -4.021 -3.199 -15.025 1.00 96.25 133 ALA A N 1
ATOM 1025 C CA . ALA A 1 133 ? -3.916 -3.967 -16.262 1.00 96.25 133 ALA A CA 1
ATOM 1026 C C . ALA A 1 133 ? -3.987 -3.055 -17.496 1.00 96.25 133 ALA A C 1
ATOM 1028 O O . ALA A 1 133 ? -3.151 -3.174 -18.389 1.00 96.25 133 ALA A O 1
ATOM 1029 N N . LEU A 1 134 ? -4.920 -2.096 -17.522 1.00 96.12 134 LEU A N 1
ATOM 1030 C CA . LEU A 1 134 ? -4.984 -1.091 -18.587 1.00 96.12 134 LEU A CA 1
ATOM 1031 C C . LEU A 1 134 ? -3.701 -0.254 -18.625 1.00 96.12 134 LEU A C 1
ATOM 1033 O O . LEU A 1 134 ? -3.103 -0.082 -19.683 1.00 96.12 134 LEU A O 1
ATOM 1037 N N . LEU A 1 135 ? -3.235 0.209 -17.464 1.00 95.25 135 LEU A N 1
ATOM 1038 C CA . LEU A 1 135 ? -2.010 0.999 -17.350 1.00 95.25 135 LEU A CA 1
ATOM 1039 C C . LEU A 1 135 ? -0.789 0.221 -17.875 1.00 95.25 135 LEU A C 1
ATOM 1041 O O . LEU A 1 135 ? 0.040 0.776 -18.592 1.00 95.25 135 LEU A O 1
ATOM 1045 N N . ASN A 1 136 ? -0.707 -1.078 -17.587 1.00 95.25 136 ASN A N 1
ATOM 1046 C CA . ASN A 1 136 ? 0.335 -1.958 -18.104 1.00 95.25 136 ASN A CA 1
ATOM 1047 C C . ASN A 1 136 ? 0.305 -2.063 -19.633 1.00 95.25 136 ASN A C 1
ATOM 1049 O O . ASN A 1 136 ? 1.342 -1.859 -20.256 1.00 95.25 136 ASN A O 1
ATOM 1053 N N . VAL A 1 137 ? -0.870 -2.281 -20.232 1.00 94.31 137 VAL A N 1
ATOM 1054 C CA . VAL A 1 137 ? -1.024 -2.365 -21.694 1.00 94.31 137 VAL A CA 1
ATOM 1055 C C . VAL A 1 137 ? -0.644 -1.051 -22.386 1.00 94.31 137 VAL A C 1
ATOM 1057 O O . VAL A 1 137 ? 0.006 -1.084 -23.428 1.00 94.31 137 VAL A O 1
ATOM 1060 N N . PHE A 1 138 ? -1.019 0.100 -21.819 1.00 92.81 138 PHE A N 1
ATOM 1061 C CA . PHE A 1 138 ? -0.810 1.397 -22.470 1.00 92.81 138 PHE A CA 1
ATOM 1062 C C . PHE A 1 138 ? 0.575 2.014 -22.240 1.00 92.81 138 PHE A C 1
ATOM 1064 O O . PHE A 1 138 ? 1.093 2.655 -23.149 1.00 92.81 138 PHE A O 1
ATOM 1071 N N . LEU A 1 139 ? 1.172 1.861 -21.052 1.00 90.19 139 LEU A N 1
ATOM 1072 C CA . LEU A 1 139 ? 2.446 2.517 -20.721 1.00 90.19 139 LEU A CA 1
ATOM 1073 C C . LEU A 1 139 ? 3.657 1.590 -20.839 1.00 90.19 139 LEU A C 1
ATOM 1075 O O . LEU A 1 139 ? 4.708 2.030 -21.295 1.00 90.19 139 LEU A O 1
ATOM 1079 N N . PHE A 1 140 ? 3.537 0.320 -20.439 1.00 88.25 140 PHE A N 1
ATOM 1080 C CA . PHE A 1 140 ? 4.673 -0.610 -20.396 1.00 88.25 140 PHE A CA 1
ATOM 1081 C C . PHE A 1 140 ? 4.259 -2.039 -20.785 1.00 88.25 140 PHE A C 1
ATOM 1083 O O . PHE A 1 140 ? 4.259 -2.934 -19.933 1.00 88.25 140 PHE A O 1
ATOM 1090 N N . PRO A 1 141 ? 3.947 -2.283 -22.071 1.00 87.62 141 PRO A N 1
ATOM 1091 C CA . PRO A 1 141 ? 3.453 -3.581 -22.537 1.00 87.62 141 PRO A CA 1
ATOM 1092 C C . PRO A 1 141 ? 4.519 -4.690 -22.514 1.00 87.62 141 PRO A C 1
ATOM 1094 O O . PRO A 1 141 ? 4.184 -5.865 -22.617 1.00 87.62 141 PRO A O 1
ATOM 1097 N N . GLY A 1 142 ? 5.804 -4.337 -22.388 1.00 86.38 142 GLY A N 1
ATOM 1098 C CA . GLY A 1 142 ? 6.916 -5.288 -22.488 1.00 86.38 142 GLY A CA 1
ATOM 1099 C C . GLY A 1 142 ? 7.028 -6.275 -21.323 1.00 86.38 142 GLY A C 1
ATOM 1100 O O . GLY A 1 142 ? 7.557 -7.367 -21.506 1.00 86.38 142 GLY A O 1
ATOM 1101 N N . PHE A 1 143 ? 6.523 -5.923 -20.137 1.00 89.31 143 PHE A N 1
ATOM 1102 C CA . PHE A 1 143 ? 6.495 -6.824 -18.987 1.00 89.31 143 PHE A CA 1
ATOM 1103 C C . PHE A 1 143 ? 5.165 -6.683 -18.237 1.00 89.31 143 PHE A C 1
ATOM 1105 O O . PHE A 1 143 ? 4.810 -5.566 -17.856 1.00 89.31 143 PHE A O 1
ATOM 1112 N N . PRO A 1 144 ? 4.442 -7.782 -17.967 1.00 91.94 144 PRO A N 1
ATOM 1113 C CA . PRO A 1 144 ? 3.137 -7.792 -17.293 1.00 91.94 144 PRO A CA 1
ATOM 1114 C C . PRO A 1 144 ? 3.209 -7.493 -15.778 1.00 91.94 144 PRO A C 1
ATOM 1116 O O . PRO A 1 144 ? 2.710 -8.253 -14.946 1.00 91.94 144 PRO A O 1
ATOM 1119 N N . TRP A 1 145 ? 3.797 -6.359 -15.383 1.00 92.81 145 TRP A N 1
ATOM 1120 C CA . TRP A 1 145 ? 3.938 -5.947 -13.978 1.00 92.81 145 TRP A CA 1
ATOM 1121 C C . TRP A 1 145 ? 2.595 -5.782 -13.249 1.00 92.81 145 TRP A C 1
ATOM 1123 O O . TRP A 1 145 ? 2.560 -5.861 -12.020 1.00 92.81 145 TRP A O 1
ATOM 1133 N N . ALA A 1 146 ? 1.482 -5.602 -13.973 1.00 95.00 146 ALA A N 1
ATOM 1134 C CA . ALA A 1 146 ? 0.144 -5.528 -13.381 1.00 95.00 146 ALA A CA 1
ATOM 1135 C C . ALA A 1 146 ? -0.245 -6.793 -12.600 1.00 95.00 146 ALA A C 1
ATOM 1137 O O . ALA A 1 146 ? -1.099 -6.734 -11.722 1.00 95.00 146 ALA A O 1
ATOM 1138 N N . LEU A 1 147 ? 0.389 -7.939 -12.862 1.00 94.56 147 LEU A N 1
ATOM 1139 C CA . LEU A 1 147 ? 0.140 -9.148 -12.078 1.00 94.56 147 LEU A CA 1
ATOM 1140 C C . LEU A 1 147 ? 0.721 -9.061 -10.660 1.00 94.56 147 LEU A C 1
ATOM 1142 O O . LEU A 1 147 ? 0.136 -9.621 -9.734 1.00 94.56 147 LEU A O 1
ATOM 1146 N N . CYS A 1 148 ? 1.790 -8.287 -10.449 1.00 94.62 148 CYS A N 1
ATOM 1147 C CA . CYS A 1 148 ? 2.313 -8.001 -9.111 1.00 94.62 148 CYS A CA 1
ATOM 1148 C C . CYS A 1 148 ? 1.330 -7.152 -8.296 1.00 94.62 148 CYS A C 1
ATOM 1150 O O . CYS A 1 148 ? 1.067 -7.447 -7.128 1.00 94.62 148 CYS A O 1
ATOM 1152 N N . THR A 1 149 ? 0.747 -6.118 -8.911 1.00 94.44 149 THR A N 1
ATOM 1153 C CA . THR A 1 149 ? -0.267 -5.289 -8.244 1.00 94.44 149 THR A CA 1
ATOM 1154 C C . THR A 1 149 ? -1.565 -6.062 -8.045 1.00 94.44 149 THR A C 1
ATOM 1156 O O . THR A 1 149 ? -2.179 -5.954 -6.985 1.00 94.44 149 THR A O 1
ATOM 1159 N N . ALA A 1 150 ? -1.951 -6.909 -9.001 1.00 96.31 150 ALA A N 1
ATOM 1160 C CA . ALA A 1 150 ? -3.118 -7.767 -8.864 1.00 96.31 150 ALA A CA 1
ATOM 1161 C C . ALA A 1 150 ? -2.977 -8.764 -7.715 1.00 96.31 150 ALA A C 1
ATOM 1163 O O . ALA A 1 150 ? -3.897 -8.899 -6.913 1.00 96.31 150 ALA A O 1
ATOM 1164 N N . TYR A 1 151 ? -1.812 -9.400 -7.579 1.00 96.56 151 TYR A N 1
ATOM 1165 C CA . TYR A 1 151 ? -1.506 -10.256 -6.438 1.00 96.56 151 TYR A CA 1
ATOM 1166 C C . TYR A 1 151 ? -1.686 -9.510 -5.108 1.00 96.56 151 TYR A C 1
ATOM 1168 O O . TYR A 1 151 ? -2.414 -9.986 -4.236 1.00 96.56 151 TYR A O 1
ATOM 1176 N N . ALA A 1 152 ? -1.105 -8.313 -4.971 1.00 94.81 152 ALA A N 1
ATOM 1177 C CA . ALA A 1 152 ? -1.253 -7.500 -3.764 1.00 94.81 152 ALA A CA 1
ATOM 1178 C C . ALA A 1 152 ? -2.719 -7.112 -3.486 1.00 94.81 152 ALA A C 1
ATOM 1180 O O . ALA A 1 152 ? -3.170 -7.168 -2.343 1.00 94.81 152 ALA A O 1
ATOM 1181 N N . LEU A 1 153 ? -3.489 -6.766 -4.523 1.00 96.00 153 LEU A N 1
ATOM 1182 C CA . LEU A 1 153 ? -4.900 -6.400 -4.385 1.00 96.00 153 LEU A CA 1
ATOM 1183 C C . LEU A 1 153 ? -5.800 -7.593 -4.044 1.00 96.00 153 LEU A C 1
ATOM 1185 O O . LEU A 1 153 ? -6.760 -7.413 -3.301 1.00 96.00 153 LEU A O 1
ATOM 1189 N N . LEU A 1 154 ? -5.500 -8.801 -4.531 1.00 96.44 154 LEU A N 1
ATOM 1190 C CA . LEU A 1 154 ? -6.268 -10.022 -4.241 1.00 96.44 154 LEU A CA 1
ATOM 1191 C C . LEU A 1 154 ? -6.121 -10.504 -2.792 1.00 96.44 154 LEU A C 1
ATOM 1193 O O . LEU A 1 154 ? -7.029 -11.151 -2.266 1.00 96.44 154 LEU A O 1
ATOM 1197 N N . TRP A 1 155 ? -5.029 -10.146 -2.114 1.00 95.06 155 TRP A N 1
ATOM 1198 C CA . TRP A 1 155 ? -4.862 -10.428 -0.685 1.00 95.06 155 TRP A CA 1
ATOM 1199 C C . TRP A 1 155 ? -5.925 -9.761 0.184 1.00 95.06 155 TRP A C 1
ATOM 1201 O O . TRP A 1 155 ? -6.309 -10.299 1.224 1.00 95.06 155 TRP A O 1
ATOM 1211 N N . TRP A 1 156 ? -6.436 -8.611 -0.247 1.00 92.88 156 TRP A N 1
ATOM 1212 C CA . TRP A 1 156 ? -7.439 -7.872 0.501 1.00 92.88 156 TRP A CA 1
ATOM 1213 C C . TRP A 1 156 ? -8.804 -8.580 0.593 1.00 92.88 156 TRP A C 1
ATOM 1215 O O . TRP A 1 156 ? -9.226 -8.865 1.718 1.00 92.88 156 TRP A O 1
ATOM 1225 N N . PRO A 1 157 ? -9.501 -8.930 -0.511 1.00 94.81 157 PRO A N 1
ATOM 1226 C CA . PRO A 1 157 ? -10.753 -9.676 -0.438 1.00 94.81 157 PRO A CA 1
ATOM 1227 C C . PRO A 1 157 ? -10.561 -11.052 0.198 1.00 94.81 157 PRO A C 1
ATOM 1229 O O . PRO A 1 157 ? -11.458 -11.506 0.904 1.00 94.81 157 PRO A O 1
ATOM 1232 N N . LEU A 1 158 ? -9.394 -11.685 0.023 1.00 94.00 158 LEU A N 1
ATOM 1233 C CA . LEU A 1 158 ? -9.064 -12.928 0.713 1.00 94.00 158 LEU A CA 1
ATOM 1234 C C . LEU A 1 158 ? -9.064 -12.734 2.238 1.00 94.00 158 LEU A C 1
ATOM 1236 O O . LEU A 1 158 ? -9.746 -13.467 2.953 1.00 94.00 158 LEU A O 1
ATOM 1240 N N . GLY A 1 159 ? -8.355 -11.720 2.740 1.00 92.19 159 GLY A N 1
ATOM 1241 C CA . GLY A 1 159 ? -8.331 -11.392 4.166 1.00 92.19 159 GLY A CA 1
ATOM 1242 C C . GLY A 1 159 ? -9.722 -11.071 4.710 1.00 92.19 159 GLY A C 1
ATOM 1243 O O . GLY A 1 159 ? -10.131 -11.623 5.729 1.00 92.19 159 GLY A O 1
ATOM 1244 N N . VAL A 1 160 ? -10.489 -10.244 3.996 1.00 92.12 160 VAL A N 1
ATOM 1245 C CA . VAL A 1 160 ? -11.850 -9.851 4.393 1.00 92.12 160 VAL A CA 1
ATOM 1246 C C . VAL A 1 160 ? -12.822 -11.038 4.386 1.00 92.12 160 VAL A C 1
ATOM 1248 O O . VAL A 1 160 ? -13.658 -11.150 5.279 1.00 92.12 160 VAL A O 1
ATOM 1251 N N . ALA A 1 161 ? -12.718 -11.951 3.417 1.00 91.94 161 ALA A N 1
ATOM 1252 C CA . ALA A 1 161 ? -13.609 -13.105 3.308 1.00 91.94 161 ALA A CA 1
ATOM 1253 C C . ALA A 1 161 ? -13.473 -14.085 4.484 1.00 91.94 161 ALA A C 1
ATOM 1255 O O . ALA A 1 161 ? -14.467 -14.696 4.883 1.00 91.94 161 ALA A O 1
ATOM 1256 N N . PHE A 1 162 ? -12.268 -14.225 5.041 1.00 90.75 162 PHE A N 1
ATOM 1257 C CA . PHE A 1 162 ? -11.983 -15.146 6.145 1.00 90.75 162 PHE A CA 1
ATOM 1258 C C . PHE A 1 162 ? -11.855 -14.461 7.514 1.00 90.75 162 PHE A C 1
ATOM 1260 O O . PHE A 1 162 ? -11.841 -15.149 8.541 1.00 90.75 162 PHE A O 1
ATOM 1267 N N . ALA A 1 163 ? -11.819 -13.125 7.559 1.00 85.38 163 ALA A N 1
ATOM 1268 C CA . ALA A 1 163 ? -11.796 -12.355 8.797 1.00 85.38 163 ALA A CA 1
ATOM 1269 C C . ALA A 1 163 ? -12.986 -12.722 9.702 1.00 85.38 163 ALA A C 1
ATOM 1271 O O . ALA A 1 163 ? -14.142 -12.723 9.280 1.00 85.38 163 ALA A O 1
ATOM 1272 N N . GLY A 1 164 ? -12.700 -13.070 10.960 1.00 73.38 164 GLY A N 1
ATOM 1273 C CA . GLY A 1 164 ? -13.717 -13.343 11.984 1.00 73.38 164 GLY A CA 1
ATOM 1274 C C . GLY A 1 164 ? -14.490 -14.664 11.846 1.00 73.38 164 GLY A C 1
ATOM 1275 O O . GLY A 1 164 ? -15.272 -14.985 12.732 1.00 73.38 164 GLY A O 1
ATOM 1276 N N . ARG A 1 165 ? -14.265 -15.473 10.797 1.00 79.50 165 ARG A N 1
ATOM 1277 C CA . ARG A 1 165 ? -15.016 -16.731 10.565 1.00 79.50 165 ARG A CA 1
ATOM 1278 C C . ARG A 1 165 ? -14.433 -17.967 11.255 1.00 79.50 165 ARG A C 1
ATOM 1280 O O . ARG A 1 165 ? -14.961 -19.062 11.103 1.00 79.50 165 ARG A O 1
ATOM 1287 N N . GLY A 1 166 ? -13.307 -17.832 11.959 1.00 77.94 166 GLY A N 1
ATOM 1288 C CA . GLY A 1 166 ? -12.623 -18.957 12.613 1.00 77.94 166 GLY A CA 1
ATOM 1289 C C . GLY A 1 166 ? -12.041 -20.009 11.654 1.00 77.94 166 GLY A C 1
ATOM 1290 O O . GLY A 1 166 ? -11.526 -21.026 12.108 1.00 77.94 166 GLY A O 1
ATOM 1291 N N . GLN A 1 167 ? -12.082 -19.762 10.341 1.00 87.00 167 GLN A N 1
ATOM 1292 C CA . GLN A 1 167 ? -11.599 -20.651 9.280 1.00 87.00 167 GLN A CA 1
ATOM 1293 C C . GLN A 1 167 ? -10.129 -20.367 8.927 1.00 87.00 167 GLN A C 1
ATOM 1295 O O . GLN A 1 167 ? -9.772 -20.174 7.766 1.00 87.00 167 GLN A O 1
ATOM 1300 N N . SER A 1 168 ? -9.259 -20.332 9.938 1.00 89.12 168 SER A N 1
ATOM 1301 C CA . SER A 1 168 ? -7.833 -20.010 9.767 1.00 89.12 168 SER A CA 1
ATOM 1302 C C . SER A 1 168 ? -7.105 -20.974 8.825 1.00 89.12 168 SER A C 1
ATOM 1304 O O . SER A 1 168 ? -6.210 -20.553 8.097 1.00 89.12 168 SER A O 1
ATOM 1306 N N . LEU A 1 169 ? -7.507 -22.250 8.799 1.00 91.75 169 LEU A N 1
ATOM 1307 C CA . LEU A 1 169 ? -6.924 -23.250 7.904 1.00 91.75 169 LEU A CA 1
ATOM 1308 C C . LEU A 1 169 ? -7.249 -22.962 6.432 1.00 91.75 169 LEU A C 1
ATOM 1310 O O . LEU A 1 169 ? -6.346 -22.982 5.603 1.00 91.75 169 LEU A O 1
ATOM 1314 N N . LEU A 1 170 ? -8.511 -22.653 6.108 1.00 93.06 170 LEU A N 1
ATOM 1315 C CA . LEU A 1 170 ? -8.908 -22.318 4.734 1.00 93.06 170 LEU A CA 1
ATOM 1316 C C . LEU A 1 170 ? -8.224 -21.037 4.258 1.00 93.06 170 LEU A C 1
ATOM 1318 O O . LEU A 1 170 ? -7.730 -21.001 3.138 1.00 93.06 170 LEU A O 1
ATOM 1322 N N . PHE A 1 171 ? -8.120 -20.026 5.124 1.00 94.06 171 PHE A N 1
ATOM 1323 C CA . PHE A 1 171 ? -7.367 -18.810 4.821 1.00 94.06 171 PHE A CA 1
ATOM 1324 C C . PHE A 1 171 ? -5.904 -19.108 4.475 1.00 94.06 171 PHE A C 1
ATOM 1326 O O . PHE A 1 171 ? -5.415 -18.646 3.447 1.00 94.06 171 PHE A O 1
ATOM 1333 N N . ALA A 1 172 ? -5.224 -19.919 5.293 1.00 95.19 172 ALA A N 1
ATOM 1334 C CA . ALA A 1 172 ? -3.832 -20.288 5.055 1.00 95.19 172 ALA A CA 1
ATOM 1335 C C . ALA A 1 172 ? -3.657 -21.099 3.761 1.00 95.19 172 ALA A C 1
ATOM 1337 O O . ALA A 1 172 ? -2.717 -20.853 3.010 1.00 95.19 172 ALA A O 1
ATOM 1338 N N . VAL A 1 173 ? -4.574 -22.027 3.460 1.00 95.81 173 VAL A N 1
ATOM 1339 C CA . VAL A 1 173 ? -4.548 -22.805 2.210 1.00 95.81 173 VAL A CA 1
ATOM 1340 C C . VAL A 1 173 ? -4.787 -21.903 0.998 1.00 95.81 173 VAL A C 1
ATOM 1342 O O . VAL A 1 173 ? -3.997 -21.932 0.058 1.00 95.81 173 VAL A O 1
ATOM 1345 N N . CYS A 1 174 ? -5.830 -21.070 1.011 1.00 96.12 174 CYS A N 1
ATOM 1346 C CA . CYS A 1 174 ? -6.125 -20.156 -0.092 1.00 96.12 174 CYS A CA 1
ATOM 1347 C C . CYS A 1 174 ? -5.003 -19.130 -0.307 1.00 96.12 174 CYS A C 1
ATOM 1349 O O . CYS A 1 174 ? -4.640 -18.862 -1.449 1.00 96.12 174 CYS A O 1
ATOM 1351 N N . GLY A 1 175 ? -4.428 -18.590 0.772 1.00 95.69 175 GLY A N 1
ATOM 1352 C CA . GLY A 1 175 ? -3.290 -17.675 0.703 1.00 95.69 175 GLY A CA 1
ATOM 1353 C C . GLY A 1 175 ? -2.041 -18.350 0.140 1.00 95.69 175 GLY A C 1
ATOM 1354 O O . GLY A 1 175 ? -1.413 -17.804 -0.762 1.00 95.69 175 GLY A O 1
ATOM 1355 N N . ALA A 1 176 ? -1.729 -19.570 0.590 1.00 96.81 176 ALA A N 1
ATOM 1356 C CA . ALA A 1 176 ? -0.627 -20.353 0.040 1.00 96.81 176 ALA A CA 1
ATOM 1357 C C . ALA A 1 176 ? -0.822 -20.628 -1.459 1.00 96.81 176 ALA A C 1
ATOM 1359 O O . ALA A 1 176 ? 0.091 -20.377 -2.236 1.00 96.81 176 ALA A O 1
ATOM 1360 N N . VAL A 1 177 ? -2.015 -21.053 -1.893 1.00 96.88 177 VAL A N 1
ATOM 1361 C CA . VAL A 1 177 ? -2.315 -21.296 -3.318 1.00 96.88 177 VAL A CA 1
ATOM 1362 C C . VAL A 1 177 ? -2.189 -20.017 -4.152 1.00 96.88 177 VAL A C 1
ATOM 1364 O O . VAL A 1 177 ? -1.585 -20.051 -5.227 1.00 96.88 177 VAL A O 1
ATOM 1367 N N . LEU A 1 178 ? -2.717 -18.889 -3.662 1.00 97.06 178 LEU A N 1
ATOM 1368 C CA . LEU A 1 178 ? -2.619 -17.588 -4.331 1.00 97.06 178 LEU A CA 1
ATOM 1369 C C . LEU A 1 178 ? -1.153 -17.165 -4.503 1.00 97.06 178 LEU A C 1
ATOM 1371 O O . LEU A 1 178 ? -0.730 -16.836 -5.612 1.00 97.06 178 LEU A O 1
ATOM 1375 N N . SER A 1 179 ? -0.363 -17.216 -3.429 1.00 97.38 179 SER A N 1
ATOM 1376 C CA . SER A 1 179 ? 1.058 -16.863 -3.464 1.00 97.38 179 SER A CA 1
ATOM 1377 C C . SER A 1 179 ? 1.886 -17.832 -4.304 1.00 97.38 179 SER A C 1
ATOM 1379 O O . SER A 1 179 ? 2.735 -17.387 -5.071 1.00 97.38 179 SER A O 1
ATOM 1381 N N . SER A 1 180 ? 1.635 -19.141 -4.225 1.00 97.25 180 SER A N 1
ATOM 1382 C CA . SER A 1 180 ? 2.333 -20.128 -5.050 1.00 97.25 180 SER A CA 1
ATOM 1383 C C . SER A 1 180 ? 2.063 -19.917 -6.535 1.00 97.25 180 SER A C 1
ATOM 1385 O O . SER A 1 180 ? 3.005 -19.907 -7.322 1.00 97.25 180 SER A O 1
ATOM 1387 N N . SER A 1 181 ? 0.805 -19.676 -6.915 1.00 96.81 181 SER A N 1
ATOM 1388 C CA . SER A 1 181 ? 0.434 -19.379 -8.304 1.00 96.81 181 SER A CA 1
ATOM 1389 C C . SER A 1 181 ? 1.147 -18.125 -8.816 1.00 96.81 181 SER A C 1
ATOM 1391 O O . SER A 1 181 ? 1.687 -18.130 -9.922 1.00 96.81 181 SER A O 1
ATOM 1393 N N . PHE A 1 182 ? 1.222 -17.076 -7.989 1.00 97.25 182 PHE A N 1
ATOM 1394 C CA . PHE A 1 182 ? 1.968 -15.859 -8.309 1.00 97.25 182 PHE A CA 1
ATOM 1395 C C . PHE A 1 182 ? 3.470 -16.120 -8.493 1.00 97.25 182 PHE A C 1
ATOM 1397 O O . PHE A 1 182 ? 4.041 -15.666 -9.481 1.00 97.25 182 PHE A O 1
ATOM 1404 N N . PHE A 1 183 ? 4.116 -16.873 -7.597 1.00 96.81 183 PHE A N 1
ATOM 1405 C CA . PHE A 1 183 ? 5.548 -17.171 -7.712 1.00 96.81 183 PHE A CA 1
ATOM 1406 C C . PHE A 1 183 ? 5.886 -18.044 -8.922 1.00 96.81 183 PHE A C 1
ATOM 1408 O O . PHE A 1 183 ? 6.892 -17.784 -9.579 1.00 96.81 183 PHE A O 1
ATOM 1415 N N . ILE A 1 184 ? 5.053 -19.040 -9.247 1.00 96.19 184 ILE A N 1
ATOM 1416 C CA . ILE A 1 184 ? 5.209 -19.846 -10.470 1.00 96.19 184 ILE A CA 1
ATOM 1417 C C . ILE A 1 184 ? 5.152 -18.933 -11.690 1.00 96.19 184 ILE A C 1
ATOM 1419 O O . ILE A 1 184 ? 6.047 -18.959 -12.533 1.00 96.19 184 ILE A O 1
ATOM 1423 N N . TRP A 1 185 ? 4.123 -18.091 -11.759 1.00 95.94 185 TRP A N 1
ATOM 1424 C CA . TRP A 1 185 ? 3.961 -17.154 -12.858 1.00 95.94 185 TRP A CA 1
ATOM 1425 C C . TRP A 1 185 ? 5.148 -16.183 -12.971 1.00 95.94 185 TRP A C 1
ATOM 1427 O O . TRP A 1 185 ? 5.707 -16.010 -14.053 1.00 95.94 185 TRP A O 1
ATOM 1437 N N . LEU A 1 186 ? 5.581 -15.596 -11.852 1.00 95.38 186 LEU A N 1
ATOM 1438 C CA . LEU A 1 186 ? 6.685 -14.638 -11.816 1.00 95.38 186 LEU A CA 1
ATOM 1439 C C . LEU A 1 186 ? 8.007 -15.282 -12.246 1.00 95.38 186 LEU A C 1
ATOM 1441 O O . LEU A 1 186 ? 8.805 -14.652 -12.933 1.00 95.38 186 LEU A O 1
ATOM 1445 N N . ASN A 1 187 ? 8.234 -16.542 -11.880 1.00 95.50 187 ASN A N 1
ATOM 1446 C CA . ASN A 1 187 ? 9.402 -17.297 -12.310 1.00 95.50 187 ASN A CA 1
ATOM 1447 C C . ASN A 1 187 ? 9.408 -17.537 -13.825 1.00 95.50 187 ASN A C 1
ATOM 1449 O O . ASN A 1 187 ? 10.415 -17.251 -14.469 1.00 95.50 187 ASN A O 1
ATOM 1453 N N . LEU A 1 188 ? 8.275 -17.961 -14.396 1.00 93.81 188 LEU A N 1
ATOM 1454 C CA . LEU A 1 188 ? 8.129 -18.130 -15.846 1.00 93.81 188 LEU A CA 1
ATOM 1455 C C . LEU A 1 188 ? 8.347 -16.814 -16.604 1.00 93.81 188 LEU A C 1
ATOM 1457 O O . LEU A 1 188 ? 8.969 -16.816 -17.663 1.00 93.81 188 LEU A O 1
ATOM 1461 N N . ALA A 1 189 ? 7.857 -15.698 -16.057 1.00 92.00 189 ALA A N 1
ATOM 1462 C CA . ALA A 1 189 ? 7.966 -14.386 -16.686 1.00 92.00 189 ALA A CA 1
ATOM 1463 C C . ALA A 1 189 ? 9.371 -13.770 -16.572 1.00 92.00 189 ALA A C 1
ATOM 1465 O O . ALA A 1 189 ? 9.839 -13.143 -17.517 1.00 92.00 189 ALA A O 1
ATOM 1466 N N . ALA A 1 190 ? 10.038 -13.910 -15.422 1.00 91.38 190 ALA A N 1
ATOM 1467 C CA . ALA A 1 190 ? 11.302 -13.223 -15.150 1.00 91.38 190 ALA A CA 1
ATOM 1468 C C . ALA A 1 190 ? 12.547 -14.062 -15.472 1.00 91.38 190 ALA A C 1
ATOM 1470 O O . ALA A 1 190 ? 13.581 -13.513 -15.840 1.00 91.38 190 ALA A O 1
ATOM 1471 N N . SER A 1 191 ? 12.507 -15.378 -15.256 1.00 93.00 191 SER A N 1
ATOM 1472 C CA . SER A 1 191 ? 13.688 -16.248 -15.368 1.00 93.00 191 SER A CA 1
ATOM 1473 C C . SER A 1 191 ? 13.278 -17.707 -15.614 1.00 93.00 191 SER A C 1
ATOM 1475 O O . SER A 1 191 ? 13.451 -18.557 -14.738 1.00 93.00 191 SER A O 1
ATOM 1477 N N . PRO A 1 192 ? 12.786 -18.037 -16.826 1.00 90.75 192 PRO A N 1
ATOM 1478 C CA . PRO A 1 192 ? 12.285 -19.379 -17.139 1.00 90.75 192 PRO A CA 1
ATOM 1479 C C . PRO A 1 192 ? 13.375 -20.461 -17.081 1.00 90.75 192 PRO A C 1
ATOM 1481 O O . PRO A 1 192 ? 13.073 -21.643 -16.946 1.00 90.75 192 PRO A O 1
ATOM 1484 N N . HIS A 1 193 ? 14.649 -20.072 -17.166 1.00 92.94 193 HIS A N 1
ATOM 1485 C CA . HIS A 1 193 ? 15.788 -20.993 -17.143 1.00 92.94 193 HIS A CA 1
ATOM 1486 C C . HIS A 1 193 ? 16.216 -21.423 -15.733 1.00 92.94 193 HIS A C 1
ATOM 1488 O O . HIS A 1 193 ? 16.995 -22.364 -15.599 1.00 92.94 193 HIS A O 1
ATOM 1494 N N . VAL A 1 194 ? 15.738 -20.751 -14.679 1.00 93.44 194 VAL A N 1
ATOM 1495 C CA . VAL A 1 194 ? 16.121 -21.041 -13.290 1.00 93.44 194 VAL A CA 1
ATOM 1496 C C . VAL A 1 194 ? 14.863 -21.184 -12.450 1.00 93.44 194 VAL A C 1
ATOM 1498 O O . VAL A 1 194 ? 14.165 -20.205 -12.209 1.00 93.44 194 VAL A O 1
ATOM 1501 N N . ILE A 1 195 ? 14.590 -22.388 -11.948 1.00 94.38 195 ILE A N 1
ATOM 1502 C CA . ILE A 1 195 ? 13.378 -22.696 -11.172 1.00 94.38 195 ILE A CA 1
ATOM 1503 C C . ILE A 1 195 ? 13.560 -22.249 -9.711 1.00 94.38 195 ILE A C 1
ATOM 1505 O O . ILE A 1 195 ? 13.726 -23.055 -8.798 1.00 94.38 195 ILE A O 1
ATOM 1509 N N . TRP A 1 196 ? 13.552 -20.938 -9.469 1.00 95.88 196 TRP A N 1
ATOM 1510 C CA . TRP A 1 196 ? 13.683 -20.385 -8.118 1.00 95.88 196 TRP A CA 1
ATOM 1511 C C . TRP A 1 196 ? 12.351 -20.326 -7.358 1.00 95.88 196 TRP A C 1
ATOM 1513 O O . TRP A 1 196 ? 12.372 -20.222 -6.135 1.00 95.88 196 TRP A O 1
ATOM 1523 N N . ALA A 1 197 ? 11.195 -20.443 -8.029 1.00 95.38 197 ALA A N 1
ATOM 1524 C CA . ALA A 1 197 ? 9.876 -20.411 -7.374 1.00 95.38 197 ALA A CA 1
ATOM 1525 C C . ALA A 1 197 ? 9.681 -21.516 -6.321 1.00 95.38 197 ALA A C 1
ATOM 1527 O O . ALA A 1 197 ? 8.902 -21.344 -5.385 1.00 95.38 197 ALA A O 1
ATOM 1528 N N . VAL A 1 198 ? 10.400 -22.636 -6.439 1.00 96.19 198 VAL A N 1
ATOM 1529 C CA . VAL A 1 198 ? 10.300 -23.764 -5.499 1.00 96.19 198 VAL A CA 1
ATOM 1530 C C . VAL A 1 198 ? 10.680 -23.349 -4.076 1.00 96.19 198 VAL A C 1
ATOM 1532 O O . VAL A 1 198 ? 10.017 -23.775 -3.133 1.00 96.19 198 VAL A O 1
ATOM 1535 N N . TYR A 1 199 ? 11.678 -22.476 -3.902 1.00 95.44 199 TYR A N 1
ATOM 1536 C CA . TYR A 1 199 ? 12.131 -22.043 -2.576 1.00 95.44 199 TYR A CA 1
ATOM 1537 C C . TYR A 1 199 ? 11.047 -21.289 -1.778 1.00 95.44 199 TYR A C 1
ATOM 1539 O O . TYR A 1 199 ? 10.716 -21.733 -0.674 1.00 95.44 199 TYR A O 1
ATOM 1547 N N . PRO A 1 200 ? 10.432 -20.199 -2.289 1.00 96.31 200 PRO A N 1
ATOM 1548 C CA . PRO A 1 200 ? 9.358 -19.522 -1.571 1.00 96.31 200 PRO A CA 1
ATOM 1549 C C . PRO A 1 200 ? 8.091 -20.379 -1.464 1.00 96.31 200 PRO A C 1
ATOM 1551 O O . PRO A 1 200 ? 7.412 -20.312 -0.444 1.00 96.31 200 PRO A O 1
ATOM 1554 N N . ILE A 1 201 ? 7.772 -21.222 -2.456 1.00 96.81 201 ILE A N 1
ATOM 1555 C CA . ILE A 1 201 ? 6.610 -22.125 -2.378 1.00 96.81 201 ILE A CA 1
ATOM 1556 C C . ILE A 1 201 ? 6.777 -23.131 -1.244 1.00 96.81 201 ILE A C 1
ATOM 1558 O O . ILE A 1 201 ? 5.845 -23.333 -0.468 1.00 96.81 201 ILE A O 1
ATOM 1562 N N . PHE A 1 202 ? 7.965 -23.720 -1.105 1.00 95.94 202 PHE A N 1
ATOM 1563 C CA . PHE A 1 202 ? 8.258 -24.630 -0.006 1.00 95.94 202 PHE A CA 1
ATOM 1564 C C . PHE A 1 202 ? 8.039 -23.949 1.350 1.00 95.94 202 PHE A C 1
ATOM 1566 O O . PHE A 1 202 ? 7.357 -24.506 2.208 1.00 95.94 202 PHE A O 1
ATOM 1573 N N . ALA A 1 203 ? 8.524 -22.715 1.520 1.00 95.44 203 ALA A N 1
ATOM 1574 C CA . ALA A 1 203 ? 8.281 -21.927 2.728 1.00 95.44 203 ALA A CA 1
ATOM 1575 C C . ALA A 1 203 ? 6.784 -21.634 2.955 1.00 95.44 203 ALA A C 1
ATOM 1577 O O . ALA A 1 203 ? 6.301 -21.720 4.081 1.00 95.44 203 ALA A O 1
ATOM 1578 N N . LEU A 1 204 ? 6.025 -21.340 1.897 1.00 95.88 204 LEU A N 1
ATOM 1579 C CA . LEU A 1 204 ? 4.589 -21.068 1.994 1.00 95.88 204 LEU A CA 1
ATOM 1580 C C . LEU A 1 204 ? 3.771 -22.289 2.410 1.00 95.88 204 LEU A C 1
ATOM 1582 O O . LEU A 1 204 ? 2.807 -22.133 3.151 1.00 95.88 204 LEU A O 1
ATOM 1586 N N . VAL A 1 205 ? 4.149 -23.497 1.985 1.00 95.38 205 VAL A N 1
ATOM 1587 C CA . VAL A 1 205 ? 3.457 -24.742 2.371 1.00 95.38 205 VAL A CA 1
ATOM 1588 C C . VAL A 1 205 ? 3.546 -25.000 3.880 1.00 95.38 205 VAL A C 1
ATOM 1590 O O . VAL A 1 205 ? 2.625 -25.579 4.464 1.00 95.38 205 VAL A O 1
ATOM 1593 N N . TRP A 1 206 ? 4.590 -24.506 4.552 1.00 95.88 206 TRP A N 1
ATOM 1594 C CA . TRP A 1 206 ? 4.682 -24.583 6.012 1.00 95.88 206 TRP A CA 1
ATOM 1595 C C . TRP A 1 206 ? 3.592 -23.791 6.729 1.00 95.88 206 TRP A C 1
ATOM 1597 O O . TRP A 1 206 ? 3.245 -24.135 7.856 1.00 95.88 206 TRP A O 1
ATOM 1607 N N . TRP A 1 207 ? 3.009 -22.772 6.100 1.00 95.44 207 TRP A N 1
ATOM 1608 C CA . TRP A 1 207 ? 1.970 -21.963 6.725 1.00 95.44 207 TRP A CA 1
ATOM 1609 C C . TRP A 1 207 ? 0.668 -22.740 7.004 1.00 95.44 207 TRP A C 1
ATOM 1611 O O . TRP A 1 207 ? 0.290 -22.833 8.176 1.00 95.44 207 TRP A O 1
ATOM 1621 N N . PRO A 1 208 ? -0.014 -23.364 6.019 1.00 96.06 208 PRO A N 1
ATOM 1622 C CA . PRO A 1 208 ? -1.179 -24.201 6.302 1.00 96.06 208 PRO A CA 1
ATOM 1623 C C . PRO A 1 208 ? -0.823 -25.403 7.185 1.00 96.06 208 PRO A C 1
ATOM 1625 O O . PRO A 1 208 ? -1.636 -25.790 8.024 1.00 96.06 208 PRO A O 1
ATOM 1628 N N . LEU A 1 209 ? 0.394 -25.950 7.069 1.00 94.62 209 LEU A N 1
ATOM 1629 C CA . LEU A 1 209 ? 0.861 -27.045 7.920 1.00 94.62 209 LEU A CA 1
ATOM 1630 C C . LEU A 1 209 ? 0.960 -26.621 9.394 1.00 94.62 209 LEU A C 1
ATOM 1632 O O . LEU A 1 209 ? 0.465 -27.321 10.279 1.00 94.62 209 LEU A O 1
ATOM 1636 N N . ALA A 1 210 ? 1.537 -25.450 9.660 1.00 95.06 210 ALA A N 1
ATOM 1637 C CA . ALA A 1 210 ? 1.629 -24.880 10.996 1.00 95.06 210 ALA A CA 1
ATOM 1638 C C . ALA A 1 210 ? 0.234 -24.613 11.576 1.00 95.06 210 ALA A C 1
ATOM 1640 O O . ALA A 1 210 ? -0.053 -25.013 12.702 1.00 95.06 210 ALA A O 1
ATOM 1641 N N . ILE A 1 211 ? -0.674 -24.015 10.799 1.00 94.12 211 ILE A N 1
ATOM 1642 C CA . ILE A 1 211 ? -2.056 -23.792 11.248 1.00 94.12 211 ILE A CA 1
ATOM 1643 C C . ILE A 1 211 ? -2.767 -25.120 11.536 1.00 94.12 211 ILE A C 1
ATOM 1645 O O . ILE A 1 211 ? -3.476 -25.237 12.539 1.00 94.12 211 ILE A O 1
ATOM 1649 N N . TYR A 1 212 ? -2.551 -26.145 10.712 1.00 94.38 212 TYR A N 1
ATOM 1650 C CA . TYR A 1 212 ? -3.131 -27.465 10.926 1.00 94.38 212 TYR A CA 1
ATOM 1651 C C . TYR A 1 212 ? -2.669 -28.095 12.249 1.00 94.38 212 TYR A C 1
ATOM 1653 O O . TYR A 1 212 ? -3.502 -28.507 13.062 1.00 94.38 212 TYR A O 1
ATOM 1661 N N . TYR A 1 213 ? -1.356 -28.140 12.497 1.00 94.25 213 TYR A N 1
ATOM 1662 C CA . TYR A 1 213 ? -0.802 -28.801 13.681 1.00 94.25 213 TYR A CA 1
ATOM 1663 C C . TYR A 1 213 ? -0.939 -27.992 14.972 1.00 94.25 213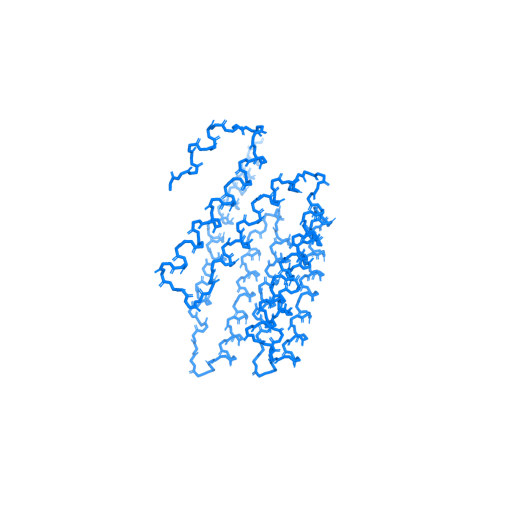 TYR A C 1
ATOM 1665 O O . TYR A 1 213 ? -1.208 -28.589 16.014 1.00 94.25 213 TYR A O 1
ATOM 1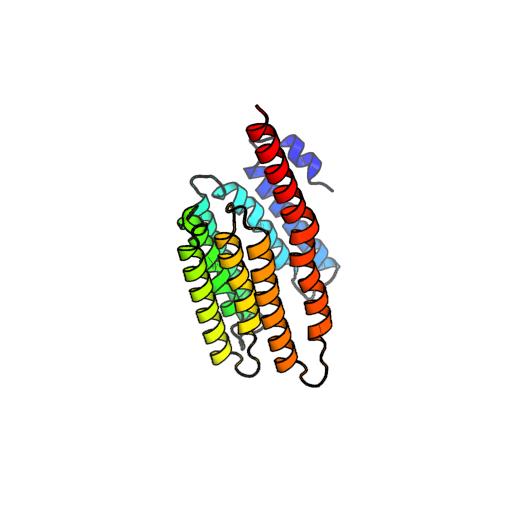673 N N . PHE A 1 214 ? -0.780 -26.667 14.923 1.00 92.88 214 PHE A N 1
ATOM 1674 C CA . PHE A 1 214 ? -0.749 -25.824 16.123 1.00 92.88 214 PHE A CA 1
ATOM 1675 C C . PHE A 1 214 ? -2.096 -25.191 16.479 1.00 92.88 214 PHE A C 1
ATOM 1677 O O . PHE A 1 214 ? -2.308 -24.857 17.640 1.00 92.88 214 PHE A O 1
ATOM 1684 N N . VAL A 1 215 ? -3.022 -25.040 15.526 1.00 89.69 215 VAL A N 1
ATOM 1685 C CA . VAL A 1 215 ? -4.314 -24.374 15.777 1.00 89.69 215 VAL A CA 1
ATOM 1686 C C . VAL A 1 215 ? -5.483 -25.335 15.598 1.00 89.69 215 VAL A C 1
ATOM 1688 O O . VAL A 1 215 ? -6.300 -25.495 16.503 1.00 89.69 215 VAL A O 1
ATOM 1691 N N . TYR A 1 216 ? -5.572 -26.002 14.447 1.00 89.88 216 TYR A N 1
ATOM 1692 C CA . TYR A 1 216 ? -6.739 -26.813 14.101 1.00 89.88 216 TYR A CA 1
ATOM 1693 C C . TYR A 1 216 ? -6.817 -28.118 14.908 1.00 89.88 216 TYR A C 1
ATOM 1695 O O . TYR A 1 216 ? -7.829 -28.387 15.557 1.00 89.88 216 TYR A O 1
ATOM 1703 N N . LYS A 1 217 ? -5.740 -28.916 14.920 1.00 90.25 217 LYS A N 1
ATOM 1704 C CA . LYS A 1 217 ? -5.696 -30.216 15.611 1.00 90.25 217 LYS A CA 1
ATOM 1705 C C . LYS A 1 217 ? -5.926 -30.108 17.132 1.00 90.25 217 LYS A C 1
ATOM 1707 O O . LYS A 1 217 ? -6.719 -30.901 17.642 1.00 90.25 217 LYS A O 1
ATOM 1712 N N . PRO A 1 218 ? -5.314 -29.158 17.873 1.00 90.44 218 PRO A N 1
ATOM 1713 C CA . PRO A 1 218 ? -5.571 -29.005 19.306 1.00 90.44 218 PRO A CA 1
ATOM 1714 C C . PRO A 1 218 ? -7.005 -28.561 19.604 1.00 90.44 218 PRO A C 1
ATOM 1716 O O . PRO A 1 218 ? -7.627 -29.091 20.521 1.00 90.44 218 PRO A O 1
ATOM 1719 N N . ARG A 1 219 ? -7.557 -27.640 18.800 1.00 88.38 219 ARG A N 1
ATOM 1720 C CA . ARG A 1 219 ? -8.937 -27.166 18.962 1.00 88.38 219 ARG A CA 1
ATOM 1721 C C . ARG A 1 219 ? -9.951 -28.287 18.745 1.00 88.38 219 ARG A C 1
ATOM 1723 O O . ARG A 1 219 ? -10.885 -28.404 19.528 1.00 88.38 219 ARG A O 1
ATOM 1730 N N . LYS A 1 220 ? -9.737 -29.125 17.725 1.00 89.38 220 LYS A N 1
ATOM 1731 C CA . LYS A 1 220 ? -10.577 -30.300 17.471 1.00 89.38 220 LYS A CA 1
ATOM 1732 C C . LYS A 1 220 ? -10.507 -31.296 18.632 1.00 89.38 220 LYS A C 1
ATOM 1734 O O . LYS A 1 220 ? -11.543 -31.666 19.158 1.00 89.38 220 LYS A O 1
ATOM 1739 N N . ARG A 1 221 ? -9.298 -31.636 19.098 1.00 91.44 221 ARG A N 1
ATOM 1740 C CA . ARG A 1 221 ? -9.112 -32.541 20.246 1.00 91.44 221 ARG A CA 1
ATOM 1741 C C . ARG A 1 221 ? -9.844 -32.044 21.495 1.00 91.44 221 ARG A C 1
ATOM 1743 O O . ARG A 1 221 ? -10.467 -32.844 22.175 1.00 91.44 221 ARG A O 1
ATOM 1750 N N . LYS A 1 222 ? -9.750 -30.748 21.807 1.00 91.06 222 LYS A N 1
ATOM 1751 C CA . LYS A 1 222 ? -10.428 -30.172 22.974 1.00 91.06 222 LYS A CA 1
ATOM 1752 C C . LYS A 1 222 ? -11.953 -30.297 22.860 1.00 91.06 222 LYS A C 1
ATOM 1754 O O . LYS A 1 222 ? -12.582 -30.728 23.813 1.00 91.06 222 LYS A O 1
ATOM 1759 N N . ALA A 1 223 ? -12.513 -29.992 21.689 1.00 90.38 223 ALA A N 1
ATOM 1760 C CA . ALA A 1 223 ? -13.944 -30.154 21.435 1.00 90.38 223 ALA A CA 1
ATOM 1761 C C . ALA A 1 223 ? -14.393 -31.625 21.522 1.00 90.38 223 ALA A C 1
ATOM 1763 O O . ALA A 1 223 ? -15.452 -31.912 22.067 1.00 90.38 223 ALA A O 1
ATOM 1764 N N . ASP A 1 224 ? -13.580 -32.561 21.022 1.00 92.06 224 ASP A N 1
ATOM 1765 C CA . ASP A 1 224 ? -13.872 -33.995 21.107 1.00 92.06 224 ASP A CA 1
ATOM 1766 C C . ASP A 1 224 ? -13.893 -34.481 22.573 1.00 92.06 224 ASP A C 1
ATOM 1768 O O . ASP A 1 224 ? -14.762 -35.268 22.932 1.00 92.06 224 ASP A O 1
ATOM 1772 N N . LEU A 1 225 ? -12.989 -33.986 23.430 1.00 93.12 225 LEU A N 1
ATOM 1773 C CA . LEU A 1 225 ? -12.962 -34.310 24.867 1.00 93.12 225 LEU A CA 1
ATOM 1774 C C . LEU A 1 225 ? -14.169 -33.736 25.624 1.00 93.12 225 LEU A C 1
ATOM 1776 O O . LEU A 1 225 ? -14.803 -34.466 26.376 1.00 93.12 225 LEU A O 1
ATOM 1780 N N . GLU A 1 226 ? -14.528 -32.471 25.380 1.00 93.19 226 GLU A N 1
ATOM 1781 C CA . GLU A 1 226 ? -15.724 -31.845 25.975 1.00 93.19 226 GLU A CA 1
ATOM 1782 C C . GLU A 1 226 ? -17.007 -32.609 25.596 1.00 93.19 226 GLU A C 1
ATOM 1784 O O . GLU A 1 226 ? -17.912 -32.771 26.411 1.00 93.19 226 GLU A O 1
ATOM 1789 N N . ASN A 1 227 ? -17.089 -33.131 24.367 1.00 92.19 227 ASN A N 1
ATOM 1790 C CA . ASN A 1 227 ? -18.222 -33.953 23.941 1.00 92.19 227 ASN A CA 1
ATOM 1791 C C . ASN A 1 227 ? -18.291 -35.302 24.669 1.00 92.19 227 ASN A C 1
ATOM 1793 O O . ASN A 1 227 ? -19.392 -35.783 24.907 1.00 92.19 227 ASN A O 1
ATOM 1797 N N . LEU A 1 228 ? -17.152 -35.914 25.010 1.00 93.56 228 LEU A N 1
ATOM 1798 C CA . LEU A 1 228 ? -17.121 -37.169 25.769 1.00 93.56 228 LEU A CA 1
ATOM 1799 C C . LEU A 1 228 ? -17.547 -36.952 27.226 1.00 93.56 228 LEU A C 1
ATOM 1801 O O . LEU A 1 228 ? -18.388 -37.696 27.716 1.00 93.56 228 LEU A O 1
ATOM 1805 N N . GLU A 1 229 ? -17.059 -35.894 27.881 1.00 91.94 229 GLU A N 1
ATOM 1806 C CA . GLU A 1 229 ? -17.467 -35.537 29.252 1.00 91.94 229 GLU A CA 1
ATOM 1807 C C . GLU A 1 229 ? -18.979 -35.256 29.355 1.00 91.94 229 GLU A C 1
ATOM 1809 O O . GLU A 1 229 ? -19.619 -35.620 30.339 1.00 91.94 229 GLU A O 1
ATOM 1814 N N . ASN A 1 230 ? -19.583 -34.653 28.325 1.00 90.31 230 ASN A N 1
ATOM 1815 C CA . ASN A 1 230 ? -21.031 -34.412 28.275 1.00 90.31 230 ASN A CA 1
ATOM 1816 C C . ASN A 1 230 ? -21.873 -35.685 28.075 1.00 90.31 230 ASN A C 1
ATOM 1818 O O . ASN A 1 230 ? -23.074 -35.641 28.314 1.00 90.31 230 ASN A O 1
ATOM 1822 N N . LEU A 1 231 ? -21.289 -36.785 27.589 1.00 91.19 231 LEU A N 1
ATOM 1823 C CA . LEU A 1 231 ? -21.988 -38.068 27.430 1.00 91.19 231 LEU A CA 1
ATOM 1824 C C . LEU A 1 231 ? -21.925 -38.932 28.697 1.00 91.19 231 LEU A C 1
ATOM 1826 O O . LEU A 1 231 ? -22.721 -39.859 28.835 1.00 91.19 231 LEU A O 1
ATOM 1830 N N . GLU A 1 232 ? -20.970 -38.660 29.587 1.00 88.81 232 GLU A N 1
ATOM 1831 C CA . GLU A 1 232 ? -20.780 -39.387 30.848 1.00 88.81 232 GLU A CA 1
ATOM 1832 C C . GLU A 1 232 ? -21.603 -38.808 32.019 1.00 88.81 232 GLU A C 1
ATOM 1834 O O . GLU A 1 232 ? -21.729 -39.476 33.047 1.00 88.81 232 GLU A O 1
ATOM 1839 N N . ASN A 1 233 ? -22.184 -37.609 31.864 1.00 81.50 233 ASN A N 1
ATOM 1840 C CA . ASN A 1 233 ? -23.047 -36.926 32.846 1.00 81.50 233 ASN A CA 1
ATOM 1841 C C . ASN A 1 233 ? -24.530 -36.983 32.458 1.00 81.50 233 ASN A C 1
ATOM 1843 O O . ASN A 1 233 ? -25.369 -37.067 33.385 1.00 81.50 233 ASN A O 1
#